Protein AF-A0A817ICX9-F1 (afdb_monomer_lite)

pLDDT: mean 70.57, std 27.77, range [26.27, 98.81]

Foldseek 3Di:
DDDDDDDDPDPDDPPPPPPDFDFDDLVLLVQAPEAEEAEDEDDAAAEAQGEYAYPPAQHYYDDPPGYYYNYHYHGNDPSSVVSVVSNVVSLVCLLPDDFPEEQAPNAQFPDEAEATRYEYCAEYENPDALGEREYEAAHAARYNALAEYEYAAQYYYHYDHHHDPSRYYYNHNYYYYYHHHDDPVNPDLPPPPPPPDDPPDDAPDVVSVVVVVVVVVCVVPDDDDDDDGDDDDDDDDDDPVNLVVVLVVCVVPDDPPPDDPVNLSVCLPPPPVLVSVVVSCCVVPVDDPVPRDRDD

Radius of gyration: 30.96 Å; chains: 1; bounding box: 89×89×74 Å

Sequence (296 aa):
MLLSIAFYVLMSLTVTEANLIICPTLNSAANFTVIAASSVSNTGLTVINGNLAISPSISLTGFNPTGVINGITELGTVVALQAQKDVTSAYNDLKGAPITAQMTGIDLTSKTLVPGIYKFDSAAGIDTPAGILTLNGTGIYIFQISSALTTSAYSEIRGINGAKASCIFWQVGSSATLGQILRDEDIPPKPCEPPSEPQQKKFKTVDTLFTCFQDDYAHDNLKDNRVECDYESGEYEYDTNQLNELDQYLIRKIDKSSITNNSLDFWRCHTKQFLLLCKLVKRIYSIPATSCNVER

Secondary structure (DSSP, 8-state):
----------------------PPP-GGGGGEEEEESSEEE--SS-EE-SEEEE-S--EEESBTTTBEE-S-EEES-HHHHHHHHHHHHHHHHHHHSPPSEE-TT---TT-EE-SEEEEESS-EEE-STT-EEEEESSS-EEEEESS-EEE-TT-EEEEETT--GGGEEEEESS-EEPPPPPPGGGS-----PPPSS---PPPSSHHHHHHHHHHHHHHTT---------------PPPHHHHHHHHHHHHHH--TTS--HHHHHHGGG-TTHHHHHHHHHHHHH---GGG-----

Structure (mmCIF, N/CA/C/O backbone):
data_AF-A0A817ICX9-F1
#
_entry.id   AF-A0A817ICX9-F1
#
loop_
_atom_site.group_PDB
_atom_site.id
_atom_site.type_symbol
_atom_site.label_atom_id
_atom_site.label_alt_id
_atom_site.label_comp_id
_atom_site.label_asym_id
_atom_site.label_entity_id
_atom_site.label_seq_id
_atom_site.pdbx_PDB_ins_code
_atom_site.Cartn_x
_atom_site.Cartn_y
_atom_site.Cartn_z
_atom_site.occupancy
_atom_site.B_iso_or_equiv
_atom_site.auth_seq_id
_atom_site.auth_comp_id
_atom_site.auth_asym_id
_atom_site.auth_atom_id
_atom_site.pdbx_PDB_model_num
ATOM 1 N N . MET A 1 1 ? -50.822 -60.280 13.722 1.00 42.66 1 MET A N 1
ATOM 2 C CA . MET A 1 1 ? -50.001 -59.697 12.640 1.00 42.66 1 MET A CA 1
ATOM 3 C C . MET A 1 1 ? -49.288 -58.487 13.238 1.00 42.66 1 MET A C 1
ATOM 5 O O . MET A 1 1 ? -49.892 -57.432 13.358 1.00 42.66 1 MET A O 1
ATOM 9 N N . LEU A 1 2 ? -48.098 -58.701 13.808 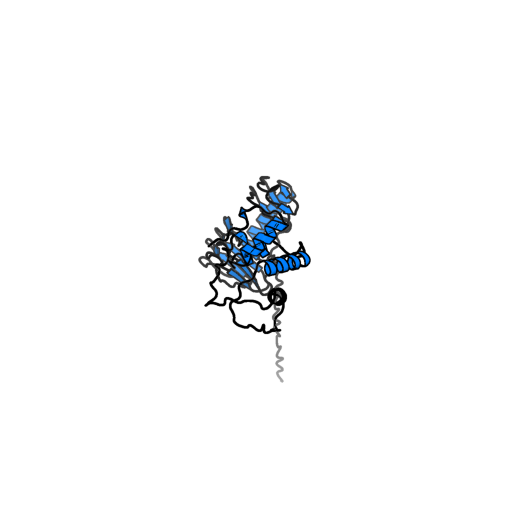1.00 37.75 2 LEU A N 1
ATOM 10 C CA . LEU A 1 2 ? -47.351 -57.695 14.576 1.00 37.75 2 LEU A CA 1
ATOM 11 C C . LEU A 1 2 ? -46.614 -56.749 13.618 1.00 37.75 2 LEU A C 1
ATOM 13 O O . LEU A 1 2 ? -45.860 -57.197 12.759 1.00 37.75 2 LEU A O 1
ATOM 17 N N . LEU A 1 3 ? -46.879 -55.453 13.772 1.00 39.94 3 LEU A N 1
ATOM 18 C CA . LEU A 1 3 ? -46.297 -54.347 13.019 1.00 39.94 3 LEU A CA 1
ATOM 19 C C . LEU A 1 3 ? -44.944 -53.981 13.660 1.00 39.94 3 LEU A C 1
ATOM 21 O O . LEU A 1 3 ? -44.918 -53.583 14.821 1.00 39.94 3 LEU A O 1
ATOM 25 N N . SER A 1 4 ? -43.831 -54.116 12.935 1.00 44.78 4 SER A N 1
ATOM 26 C CA . SER A 1 4 ? -42.504 -53.675 13.394 1.00 44.78 4 SER A CA 1
ATOM 27 C C . SER A 1 4 ? -42.089 -52.442 12.597 1.00 44.78 4 SER A C 1
ATOM 29 O O . SER A 1 4 ? -41.654 -52.553 11.453 1.00 44.78 4 SER A O 1
ATOM 31 N N . ILE A 1 5 ? -42.265 -51.259 13.185 1.00 51.53 5 ILE A N 1
ATOM 32 C CA . ILE A 1 5 ? -41.818 -49.985 12.613 1.00 51.53 5 ILE A CA 1
ATOM 33 C C . ILE A 1 5 ? -40.364 -49.783 13.048 1.00 51.53 5 ILE A C 1
ATOM 35 O O . ILE A 1 5 ? -40.093 -49.450 14.199 1.00 51.53 5 ILE A O 1
ATOM 39 N N . ALA A 1 6 ? -39.421 -50.023 12.137 1.00 52.44 6 ALA A N 1
ATOM 40 C CA . ALA A 1 6 ? -38.016 -49.691 12.344 1.00 52.44 6 ALA A CA 1
ATOM 41 C C . ALA A 1 6 ? -37.811 -48.185 12.111 1.00 52.44 6 ALA A C 1
ATOM 43 O O . ALA A 1 6 ? -37.994 -47.683 11.003 1.00 52.44 6 ALA A O 1
ATOM 44 N N . PHE A 1 7 ? -37.456 -47.462 13.172 1.00 49.88 7 PHE A N 1
ATOM 45 C CA . PHE A 1 7 ? -37.164 -46.031 13.149 1.00 49.88 7 PHE A CA 1
ATOM 46 C C . PHE A 1 7 ? -35.702 -45.832 12.713 1.00 49.88 7 PHE A C 1
ATOM 48 O O . PHE A 1 7 ? -34.782 -46.050 13.499 1.00 49.88 7 PHE A O 1
ATOM 55 N N . TYR A 1 8 ? -35.466 -45.469 11.449 1.00 49.72 8 TYR A N 1
ATOM 56 C CA . TYR A 1 8 ? -34.129 -45.103 10.971 1.00 49.72 8 TYR A CA 1
ATOM 57 C C . TYR A 1 8 ? -33.826 -43.657 11.375 1.00 49.72 8 TYR A C 1
ATOM 59 O O . TYR A 1 8 ? -34.344 -42.712 10.783 1.00 49.72 8 TYR A O 1
ATOM 67 N N . VAL A 1 9 ? -32.982 -43.479 12.392 1.00 55.22 9 VAL A N 1
ATOM 68 C CA . VAL A 1 9 ? -32.411 -42.172 12.735 1.00 55.22 9 VAL A CA 1
ATOM 69 C C . VAL A 1 9 ? -31.360 -41.827 11.677 1.00 55.22 9 VAL A C 1
ATOM 71 O O . VAL A 1 9 ? -30.261 -42.379 11.672 1.00 55.22 9 VAL A O 1
ATOM 74 N N . LEU A 1 10 ? -31.707 -40.924 10.759 1.00 57.12 10 LEU A N 1
ATOM 75 C CA . LEU A 1 10 ? -30.757 -40.267 9.863 1.00 57.12 10 LEU A CA 1
ATOM 76 C C . LEU A 1 10 ? -29.894 -39.310 10.696 1.00 57.12 10 LEU A C 1
ATOM 78 O O . LEU A 1 10 ? -30.318 -38.210 11.041 1.00 57.12 10 LEU A O 1
ATOM 82 N N . MET A 1 11 ? -28.684 -39.742 11.043 1.00 62.53 11 MET A N 1
ATOM 83 C CA . MET A 1 11 ? -27.660 -38.871 11.611 1.00 62.53 11 MET A CA 1
ATOM 84 C C . MET A 1 11 ? -27.162 -37.937 10.501 1.00 62.53 11 MET A C 1
ATOM 86 O O . MET A 1 11 ? -26.398 -38.345 9.629 1.00 62.53 11 MET A O 1
ATOM 90 N N . SER A 1 12 ? -27.632 -36.690 10.493 1.00 63.34 12 SER A N 1
ATOM 91 C CA . SER A 1 12 ? -27.107 -35.653 9.606 1.00 63.34 12 SER A CA 1
ATOM 92 C C . SER A 1 12 ? -25.705 -35.259 10.075 1.00 63.34 12 SER A C 1
ATOM 94 O O . SER A 1 12 ? -25.563 -34.565 11.082 1.00 63.34 12 SER A O 1
ATOM 96 N N . LEU A 1 13 ? -24.663 -35.700 9.363 1.00 51.53 13 LEU A N 1
ATOM 97 C CA . LEU A 1 13 ? -23.329 -35.120 9.514 1.00 51.53 13 LEU A CA 1
ATOM 98 C C . LEU A 1 13 ? -23.363 -33.694 8.959 1.00 51.53 13 LEU A C 1
ATOM 100 O O . LEU A 1 13 ? -23.440 -33.489 7.749 1.00 51.53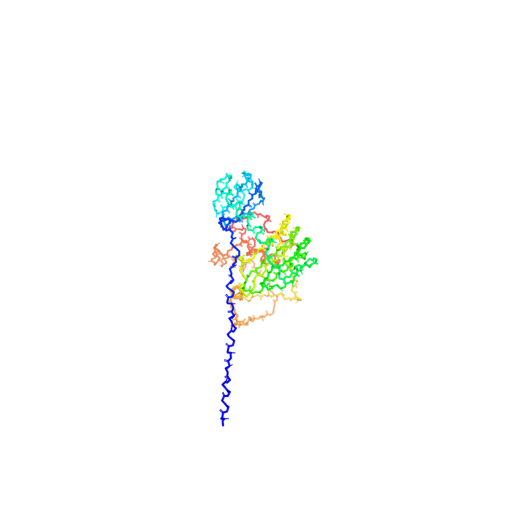 13 LEU A O 1
ATOM 104 N N . THR A 1 14 ? -23.275 -32.701 9.837 1.00 53.00 14 THR A N 1
ATOM 105 C CA . THR A 1 14 ? -22.873 -31.355 9.435 1.00 53.00 14 THR A CA 1
ATOM 106 C C . THR A 1 14 ? -21.375 -31.391 9.164 1.00 53.00 14 THR A C 1
ATOM 108 O O . THR A 1 14 ? -20.571 -31.410 10.096 1.00 53.00 14 THR A O 1
ATOM 111 N N . VAL A 1 15 ? -20.990 -31.448 7.890 1.00 48.19 15 VAL A N 1
ATOM 112 C CA . VAL A 1 15 ? -19.604 -31.205 7.485 1.00 48.19 15 VAL A CA 1
ATOM 113 C C . VAL A 1 15 ? -19.344 -29.720 7.718 1.00 48.19 15 VAL A C 1
ATOM 115 O O . VAL A 1 15 ? -19.781 -28.877 6.942 1.00 48.19 15 VAL A O 1
ATOM 118 N N . THR A 1 16 ? -18.693 -29.375 8.826 1.00 44.97 16 THR A N 1
ATOM 119 C CA . THR A 1 16 ? -18.093 -28.049 8.973 1.00 44.97 16 THR A CA 1
ATOM 120 C C . THR A 1 16 ? -16.908 -28.001 8.023 1.00 44.97 16 THR A C 1
ATOM 122 O O . THR A 1 16 ? -15.885 -28.635 8.288 1.00 44.97 16 THR A O 1
ATOM 125 N N . GLU A 1 17 ? -17.054 -27.305 6.898 1.00 52.56 17 GLU A N 1
ATOM 126 C CA . GLU A 1 17 ? -15.919 -26.975 6.045 1.00 52.56 17 GLU A CA 1
ATOM 127 C C . GLU A 1 17 ? -14.890 -26.231 6.901 1.00 52.56 17 GLU A C 1
ATOM 129 O O . GLU A 1 17 ? -15.133 -25.128 7.395 1.00 52.56 17 GLU A O 1
ATOM 134 N N . ALA A 1 18 ? -13.740 -26.866 7.126 1.00 40.66 18 ALA A N 1
ATOM 135 C CA . ALA A 1 18 ? -12.569 -26.173 7.620 1.00 40.66 18 ALA A CA 1
ATOM 136 C C . ALA A 1 18 ? -12.130 -25.230 6.499 1.00 40.66 18 ALA A C 1
ATOM 138 O O . ALA A 1 18 ? -11.415 -25.630 5.583 1.00 40.66 18 ALA A O 1
ATOM 139 N N . ASN A 1 19 ? -12.626 -23.995 6.536 1.00 50.56 19 ASN A N 1
ATOM 140 C CA . ASN A 1 19 ? -12.241 -22.972 5.582 1.00 50.56 19 ASN A CA 1
ATOM 141 C C . ASN A 1 19 ? -10.775 -22.622 5.871 1.00 50.56 19 ASN A C 1
ATOM 143 O O . ASN A 1 19 ? -10.463 -21.858 6.786 1.00 50.56 19 ASN A O 1
ATOM 147 N N . LEU A 1 20 ? -9.854 -23.269 5.157 1.00 46.38 20 LEU A N 1
ATOM 148 C CA . LEU A 1 20 ? -8.450 -22.892 5.181 1.00 46.38 20 LEU A CA 1
ATOM 149 C C . LEU A 1 20 ? -8.365 -21.451 4.683 1.00 46.38 20 LEU A C 1
ATOM 151 O O . LEU A 1 20 ? -8.790 -21.133 3.574 1.00 46.38 20 LEU A O 1
ATOM 155 N N . ILE A 1 21 ? -7.827 -20.571 5.521 1.00 58.12 21 ILE A N 1
ATOM 156 C CA . ILE A 1 21 ? -7.578 -19.177 5.162 1.00 58.12 21 ILE A CA 1
ATOM 157 C C . ILE A 1 21 ? -6.417 -19.175 4.159 1.00 58.12 21 ILE A C 1
ATOM 159 O O . ILE A 1 21 ? -5.250 -19.183 4.551 1.00 58.12 21 ILE A O 1
ATOM 163 N N . ILE A 1 22 ? -6.733 -19.204 2.863 1.00 76.94 22 ILE A N 1
ATOM 164 C CA . ILE A 1 22 ? -5.756 -19.060 1.779 1.00 76.94 22 ILE A CA 1
ATOM 165 C C . ILE A 1 22 ? -5.783 -17.605 1.328 1.00 76.94 22 ILE A C 1
ATOM 167 O O . ILE A 1 22 ? -6.725 -17.158 0.677 1.00 76.94 22 ILE A O 1
ATOM 171 N N . CYS A 1 23 ? -4.754 -16.852 1.706 1.00 85.81 23 CYS A N 1
ATOM 172 C CA . CYS A 1 23 ? -4.635 -15.456 1.306 1.00 85.81 23 CYS A CA 1
ATOM 173 C C . CYS A 1 23 ? -4.428 -15.356 -0.218 1.00 85.81 23 CYS A C 1
ATOM 175 O O . CYS A 1 23 ? -3.735 -16.212 -0.777 1.00 85.81 23 CYS A O 1
ATOM 177 N N . PRO A 1 24 ? -5.026 -14.354 -0.894 1.00 88.00 24 PRO A N 1
ATOM 178 C CA . PRO A 1 24 ? -4.847 -14.138 -2.328 1.00 88.00 24 PRO A CA 1
ATOM 179 C C . PRO A 1 24 ? -3.379 -14.210 -2.771 1.00 88.00 24 PRO A C 1
ATOM 181 O O . PRO A 1 24 ? -2.497 -13.636 -2.130 1.00 88.00 24 PRO A O 1
ATOM 184 N N . THR A 1 25 ? -3.116 -14.923 -3.870 1.00 89.31 25 THR A N 1
ATOM 185 C CA . THR A 1 25 ? -1.773 -15.012 -4.461 1.00 89.31 25 THR A CA 1
ATOM 186 C C . THR A 1 25 ? -1.449 -13.749 -5.253 1.00 89.31 25 THR A C 1
ATOM 188 O O . THR A 1 25 ? -2.309 -13.187 -5.927 1.00 89.31 25 THR A O 1
ATOM 191 N N . LEU A 1 26 ? -0.185 -13.329 -5.204 1.00 94.94 26 LEU A N 1
ATOM 192 C CA . LEU A 1 26 ? 0.355 -12.262 -6.050 1.00 94.94 26 LEU A CA 1
ATOM 193 C C . LEU A 1 26 ? 1.249 -12.814 -7.175 1.00 94.94 26 LEU A C 1
ATOM 195 O O . LEU A 1 26 ? 1.830 -12.041 -7.930 1.00 94.94 26 LEU A O 1
ATOM 199 N N . ASN A 1 27 ? 1.379 -14.140 -7.297 1.00 95.81 27 ASN A N 1
ATOM 200 C CA . ASN A 1 27 ? 2.241 -14.804 -8.282 1.00 95.81 27 ASN A CA 1
ATOM 201 C C . ASN A 1 27 ? 3.646 -14.166 -8.325 1.00 95.81 27 ASN A C 1
ATOM 203 O O . ASN A 1 27 ? 4.253 -13.975 -7.269 1.00 95.81 27 ASN A O 1
ATOM 207 N N . SER A 1 28 ? 4.189 -13.813 -9.498 1.00 97.12 28 SER A N 1
ATOM 208 C CA . SER A 1 28 ? 5.536 -13.239 -9.576 1.00 97.12 28 SER A CA 1
ATOM 209 C C . SER A 1 28 ? 5.634 -11.843 -8.959 1.00 97.12 28 SER A C 1
ATOM 211 O O . SER A 1 28 ? 6.740 -11.415 -8.628 1.00 97.12 28 SER A O 1
ATOM 213 N N . ALA A 1 29 ? 4.511 -11.140 -8.767 1.00 97.06 29 ALA A N 1
ATOM 214 C CA . ALA A 1 29 ? 4.488 -9.849 -8.087 1.00 97.06 29 ALA A CA 1
ATOM 215 C C . ALA A 1 29 ? 4.832 -9.963 -6.593 1.00 97.06 29 ALA A C 1
ATOM 217 O O . ALA A 1 29 ? 5.363 -9.014 -6.026 1.00 97.06 29 ALA A O 1
ATOM 218 N N . ALA A 1 30 ? 4.633 -11.137 -5.976 1.00 96.06 30 ALA A N 1
ATOM 219 C CA . ALA A 1 30 ? 4.999 -11.394 -4.578 1.00 96.06 30 ALA A CA 1
ATOM 220 C C . ALA A 1 30 ? 6.503 -11.212 -4.292 1.00 96.06 30 ALA A C 1
ATOM 222 O O . ALA A 1 30 ? 6.897 -11.036 -3.143 1.00 96.06 30 ALA A O 1
ATOM 223 N N . ASN A 1 31 ? 7.345 -11.266 -5.329 1.00 97.12 31 ASN A N 1
ATOM 224 C CA . ASN A 1 31 ? 8.795 -11.131 -5.204 1.00 97.12 31 ASN A CA 1
ATOM 225 C C . ASN A 1 31 ? 9.271 -9.670 -5.156 1.00 97.12 31 ASN A C 1
ATOM 227 O O . ASN A 1 31 ? 10.475 -9.441 -5.034 1.00 97.12 31 ASN A O 1
ATOM 231 N N . PHE A 1 32 ? 8.373 -8.691 -5.292 1.00 98.12 32 PHE A N 1
ATOM 232 C CA . PHE A 1 32 ? 8.707 -7.271 -5.373 1.00 98.12 32 PHE A CA 1
ATOM 233 C C . PHE A 1 32 ? 8.016 -6.474 -4.270 1.00 98.12 32 PHE A C 1
ATOM 235 O O . PHE A 1 32 ? 6.837 -6.666 -3.986 1.00 98.12 32 PHE A O 1
ATOM 242 N N . THR A 1 33 ? 8.749 -5.528 -3.688 1.00 97.62 33 THR A N 1
ATOM 243 C CA . THR A 1 33 ? 8.214 -4.558 -2.723 1.00 97.62 33 THR A CA 1
ATOM 244 C C . THR A 1 33 ? 7.550 -3.387 -3.442 1.00 97.62 33 THR A C 1
ATOM 246 O O . THR A 1 33 ? 6.571 -2.831 -2.954 1.00 97.62 33 THR A O 1
ATOM 249 N N . VAL A 1 34 ? 8.078 -3.008 -4.612 1.00 98.12 34 VAL A N 1
ATOM 250 C CA . VAL A 1 34 ? 7.552 -1.912 -5.434 1.00 98.12 34 VAL A CA 1
ATOM 251 C C . VAL A 1 34 ? 7.447 -2.370 -6.882 1.00 98.12 34 VAL A C 1
ATOM 253 O O . VAL A 1 34 ? 8.424 -2.839 -7.461 1.00 98.12 34 VAL A O 1
ATOM 256 N N . ILE A 1 35 ? 6.270 -2.197 -7.481 1.00 98.44 35 ILE A N 1
ATOM 257 C CA . ILE A 1 35 ? 6.029 -2.410 -8.911 1.00 98.44 35 ILE A CA 1
ATOM 258 C C . ILE A 1 35 ? 5.342 -1.158 -9.458 1.00 98.44 35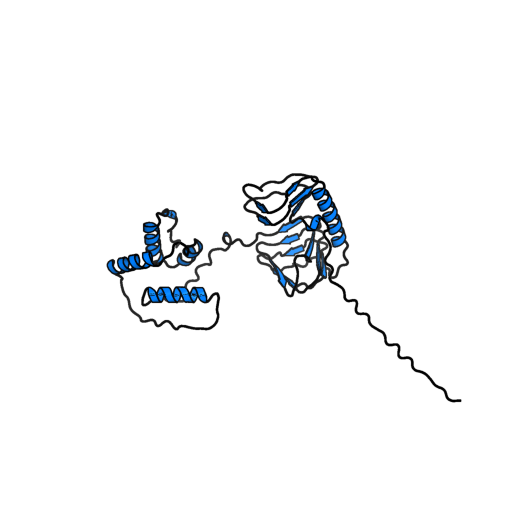 ILE A C 1
ATOM 260 O O . ILE A 1 35 ? 4.376 -0.680 -8.865 1.00 98.44 35 ILE A O 1
ATOM 264 N N . ALA A 1 36 ? 5.818 -0.625 -10.584 1.00 98.38 36 ALA A N 1
ATOM 265 C CA . ALA A 1 36 ? 5.214 0.536 -11.234 1.00 98.38 36 ALA A CA 1
ATOM 266 C C . ALA A 1 36 ? 5.142 0.396 -12.760 1.00 98.38 36 ALA A C 1
ATOM 268 O O . ALA A 1 36 ? 5.972 -0.256 -13.391 1.00 98.38 36 ALA A O 1
ATOM 269 N N . ALA A 1 37 ? 4.160 1.066 -13.371 1.00 97.94 37 ALA A N 1
ATOM 270 C CA . ALA A 1 37 ? 4.025 1.105 -14.828 1.00 97.94 37 ALA A CA 1
ATOM 271 C C . ALA A 1 37 ? 4.823 2.234 -15.480 1.00 97.94 37 ALA A C 1
ATOM 273 O O . ALA A 1 37 ? 5.499 2.036 -16.490 1.00 97.94 37 ALA A O 1
ATOM 274 N N . SER A 1 38 ? 4.704 3.428 -14.903 1.00 97.94 38 SER A N 1
ATOM 275 C CA . SER A 1 38 ? 5.149 4.694 -15.482 1.00 97.94 38 SER A CA 1
ATOM 276 C C . SER A 1 38 ? 6.488 5.152 -14.913 1.00 97.94 38 SER A C 1
ATOM 278 O O . SER A 1 38 ? 7.434 5.376 -15.666 1.00 97.94 38 SER A O 1
ATOM 280 N N . SER A 1 39 ? 6.581 5.299 -13.597 1.00 97.62 39 SER A N 1
ATOM 281 C CA . SER A 1 39 ? 7.788 5.776 -12.931 1.00 97.62 39 SER A CA 1
ATOM 282 C C . SER A 1 39 ? 7.760 5.487 -11.438 1.00 97.62 39 SER A C 1
ATOM 284 O O . SER A 1 39 ? 6.688 5.440 -10.837 1.00 97.62 39 SER A O 1
ATOM 286 N N . VAL A 1 40 ? 8.942 5.409 -10.831 1.00 97.94 40 VAL A N 1
ATOM 287 C CA . VAL A 1 40 ? 9.124 5.538 -9.382 1.00 97.94 40 VAL A CA 1
ATOM 288 C C . VAL A 1 40 ? 10.051 6.722 -9.124 1.00 97.94 40 VAL A C 1
ATOM 290 O O . VAL A 1 40 ? 11.155 6.782 -9.664 1.00 97.94 40 VAL A O 1
ATOM 293 N N . SER A 1 41 ? 9.608 7.661 -8.294 1.00 96.75 41 SER A N 1
ATOM 294 C CA . SER A 1 41 ? 10.384 8.836 -7.896 1.00 96.75 41 SER A CA 1
ATOM 295 C C . SER A 1 41 ? 10.518 8.895 -6.385 1.00 96.75 41 SER A C 1
ATOM 297 O O . SER A 1 41 ? 9.520 8.770 -5.676 1.00 96.75 41 SER A O 1
ATOM 299 N N . ASN A 1 42 ? 11.731 9.131 -5.899 1.00 95.31 42 ASN A N 1
ATOM 300 C CA . ASN A 1 42 ? 12.020 9.276 -4.480 1.00 95.31 42 ASN A CA 1
ATOM 301 C C . ASN A 1 42 ? 12.616 10.652 -4.151 1.00 95.31 42 ASN A C 1
ATOM 303 O O . ASN A 1 42 ? 13.374 11.231 -4.927 1.00 95.31 42 ASN A O 1
ATOM 307 N N . THR A 1 43 ? 12.321 11.138 -2.950 1.00 91.81 43 THR A N 1
ATOM 308 C CA . THR A 1 43 ? 12.979 12.292 -2.335 1.00 91.81 43 THR A CA 1
ATOM 309 C C . THR A 1 43 ? 13.384 11.924 -0.913 1.00 91.81 43 THR A C 1
ATOM 311 O O . THR A 1 43 ? 12.550 11.461 -0.139 1.00 91.81 43 THR A O 1
ATOM 314 N N . GLY A 1 44 ? 14.645 12.158 -0.549 1.00 86.94 44 GLY A N 1
ATOM 315 C CA . GLY A 1 44 ? 15.167 11.824 0.778 1.00 86.94 44 GLY A CA 1
ATOM 316 C C . GLY A 1 44 ? 15.654 10.377 0.909 1.00 86.94 44 GLY A C 1
ATOM 317 O O . GLY A 1 44 ? 15.895 9.685 -0.082 1.00 86.94 44 GLY A O 1
ATOM 318 N N . LEU A 1 45 ? 15.838 9.946 2.156 1.00 89.69 45 LEU A N 1
ATOM 319 C CA . LEU A 1 45 ? 16.569 8.731 2.536 1.00 89.69 45 LEU A CA 1
ATOM 320 C C . LEU A 1 45 ? 15.663 7.490 2.636 1.00 89.69 45 LEU A C 1
ATOM 322 O O . LEU A 1 45 ? 15.676 6.773 3.633 1.00 89.69 45 LEU A O 1
ATOM 326 N N . THR A 1 46 ? 14.839 7.244 1.617 1.00 91.06 46 THR A N 1
ATOM 327 C CA . THR A 1 46 ? 13.992 6.041 1.572 1.00 91.06 46 THR A CA 1
ATOM 328 C C . THR A 1 46 ? 14.844 4.781 1.476 1.00 91.06 46 THR A C 1
ATOM 330 O O . THR A 1 46 ? 15.762 4.713 0.657 1.00 91.06 46 THR A O 1
ATOM 333 N N . VAL A 1 47 ? 14.493 3.759 2.260 1.00 92.31 47 VAL A N 1
ATOM 334 C CA . VAL A 1 47 ? 15.091 2.420 2.196 1.00 92.31 47 VAL A CA 1
ATOM 335 C C . VAL A 1 47 ? 14.034 1.419 1.740 1.00 92.31 47 VAL A C 1
ATOM 337 O O . VAL A 1 47 ? 13.033 1.209 2.423 1.00 92.31 47 VAL A O 1
ATOM 340 N N . ILE A 1 48 ? 14.261 0.776 0.595 1.00 94.75 48 ILE A N 1
ATOM 341 C CA . ILE A 1 48 ? 13.444 -0.340 0.109 1.00 94.75 48 ILE A CA 1
ATOM 342 C C . ILE A 1 48 ? 14.160 -1.643 0.458 1.00 94.75 48 ILE A C 1
ATOM 344 O O . ILE A 1 48 ? 15.204 -1.948 -0.108 1.00 94.75 48 ILE A O 1
ATOM 348 N N . ASN A 1 49 ? 13.587 -2.434 1.365 1.00 93.81 49 ASN A N 1
ATOM 349 C CA . ASN A 1 49 ? 14.077 -3.776 1.692 1.00 93.81 49 ASN A CA 1
ATOM 350 C C . ASN A 1 49 ? 13.384 -4.825 0.815 1.00 93.81 49 ASN A C 1
ATOM 352 O O . ASN A 1 49 ? 12.444 -5.487 1.248 1.00 93.81 49 ASN A O 1
ATOM 356 N N . GLY A 1 50 ? 13.814 -4.930 -0.440 1.00 95.88 50 GLY A N 1
ATOM 357 C CA . GLY A 1 50 ? 13.301 -5.898 -1.405 1.00 95.88 50 GLY A CA 1
ATOM 358 C C . GLY A 1 50 ? 13.453 -5.422 -2.845 1.00 95.88 50 GLY A C 1
ATOM 359 O O . GLY A 1 50 ? 14.101 -4.409 -3.115 1.00 95.88 50 GLY A O 1
ATOM 360 N N . ASN A 1 51 ? 12.875 -6.178 -3.777 1.00 98.19 51 ASN A N 1
ATOM 361 C CA . ASN A 1 51 ? 13.041 -5.914 -5.203 1.00 98.19 51 ASN A CA 1
ATOM 362 C C . ASN A 1 51 ? 12.099 -4.803 -5.686 1.00 98.19 51 ASN A C 1
ATOM 364 O O . ASN A 1 51 ? 10.991 -4.633 -5.168 1.00 98.19 51 ASN A O 1
ATOM 368 N N . LEU A 1 52 ? 12.523 -4.093 -6.727 1.00 98.44 52 LEU A N 1
ATOM 369 C CA . LEU A 1 52 ? 11.742 -3.064 -7.407 1.00 98.44 52 LEU A CA 1
ATOM 370 C C . LEU A 1 52 ? 11.615 -3.411 -8.891 1.00 98.44 52 LEU A C 1
ATOM 372 O O . LEU A 1 52 ? 12.608 -3.758 -9.524 1.00 98.44 52 LEU A O 1
ATOM 376 N N . ALA A 1 53 ? 10.414 -3.283 -9.454 1.00 98.56 53 ALA A N 1
ATOM 377 C CA . ALA A 1 53 ? 10.161 -3.470 -10.880 1.00 98.56 53 ALA A CA 1
ATOM 378 C C . ALA A 1 53 ? 9.462 -2.260 -11.511 1.00 98.56 53 ALA A C 1
ATOM 380 O O . ALA A 1 53 ? 8.525 -1.702 -10.939 1.00 98.56 53 ALA A O 1
ATOM 381 N N . ILE A 1 54 ? 9.866 -1.893 -12.728 1.00 98.62 54 ILE A N 1
ATOM 382 C CA . ILE A 1 54 ? 9.152 -0.917 -13.563 1.00 98.62 54 ILE A CA 1
ATOM 383 C C . ILE A 1 54 ? 8.967 -1.497 -14.964 1.00 98.62 54 ILE A C 1
ATOM 385 O O . ILE A 1 54 ? 9.932 -1.952 -15.572 1.00 98.62 54 ILE A O 1
ATOM 389 N N . SER A 1 55 ? 7.734 -1.517 -15.474 1.00 98.38 55 SER A N 1
ATOM 390 C CA . SER A 1 55 ? 7.424 -1.933 -16.852 1.00 98.38 55 SER A CA 1
ATOM 391 C C . SER A 1 55 ? 6.026 -1.451 -17.270 1.00 98.38 55 SER A C 1
ATOM 393 O O . SER A 1 55 ? 5.102 -1.555 -16.462 1.00 98.38 55 SER A O 1
ATOM 395 N N . PRO A 1 56 ? 5.810 -0.938 -18.500 1.00 97.62 56 PRO A N 1
ATOM 396 C CA . PRO A 1 56 ? 6.732 -0.938 -19.644 1.00 97.62 56 PRO A CA 1
ATOM 397 C C . PRO A 1 56 ? 7.757 0.204 -19.643 1.00 97.62 56 PRO A C 1
ATOM 399 O O . PRO A 1 56 ? 8.658 0.212 -20.476 1.00 97.62 56 PRO A O 1
ATOM 402 N N . SER A 1 57 ? 7.624 1.178 -18.743 1.00 97.88 57 SER A N 1
ATOM 403 C CA . SER A 1 57 ? 8.619 2.240 -18.586 1.00 97.88 57 SER A CA 1
ATOM 404 C C . SER A 1 57 ? 9.887 1.735 -17.884 1.00 97.88 57 SER A C 1
ATOM 406 O O . SER A 1 57 ? 9.960 0.598 -17.424 1.00 97.88 57 SER A O 1
ATOM 408 N N . ILE A 1 58 ? 10.880 2.617 -17.771 1.00 98.00 58 ILE A N 1
ATOM 409 C CA . ILE A 1 58 ? 12.143 2.397 -17.052 1.00 98.00 58 ILE A CA 1
ATOM 410 C C . ILE A 1 58 ? 12.515 3.575 -16.136 1.00 98.00 58 ILE A C 1
ATOM 412 O O . ILE A 1 58 ? 13.647 3.674 -15.673 1.00 98.00 58 ILE A O 1
ATOM 416 N N . SER A 1 59 ? 11.591 4.516 -15.911 1.00 97.88 59 SER A N 1
ATOM 417 C CA . SER A 1 59 ? 11.891 5.761 -15.196 1.00 97.88 59 SER A CA 1
ATOM 418 C C . SER A 1 59 ? 11.984 5.545 -13.682 1.00 97.88 59 SER A C 1
ATOM 420 O O . SER A 1 59 ? 10.972 5.357 -13.008 1.00 97.88 59 SER A O 1
ATOM 422 N N . LEU A 1 60 ? 13.205 5.605 -13.152 1.00 97.25 60 LEU A N 1
ATOM 423 C CA . LEU A 1 60 ? 13.513 5.545 -11.725 1.00 97.25 60 LEU A CA 1
ATOM 424 C C . LEU A 1 60 ? 14.360 6.764 -11.341 1.00 97.25 60 LEU A C 1
ATOM 426 O O . LEU A 1 60 ? 15.406 6.997 -11.944 1.00 97.25 60 LEU A O 1
ATOM 430 N N . THR A 1 61 ? 13.929 7.543 -10.348 1.00 96.62 61 THR A N 1
ATOM 431 C CA . THR A 1 61 ? 14.650 8.745 -9.890 1.00 96.62 61 THR A CA 1
ATOM 432 C C . THR A 1 61 ? 14.744 8.817 -8.366 1.00 96.62 61 THR A C 1
ATOM 434 O O . THR A 1 61 ? 13.896 8.290 -7.647 1.00 96.62 61 THR A O 1
ATOM 437 N N . GLY A 1 62 ? 15.791 9.473 -7.853 1.00 92.50 62 GLY A N 1
ATOM 438 C CA . GLY A 1 62 ? 15.967 9.711 -6.414 1.00 92.50 62 GLY A CA 1
ATOM 439 C C . GLY A 1 62 ? 16.504 8.528 -5.600 1.00 92.50 62 GLY A C 1
ATOM 440 O O . GLY A 1 62 ? 16.577 8.613 -4.372 1.00 92.50 62 GLY A O 1
ATOM 441 N N . PHE A 1 63 ? 16.898 7.440 -6.259 1.00 91.44 63 PHE A N 1
ATOM 442 C CA . PHE A 1 63 ? 17.654 6.333 -5.668 1.00 91.44 63 PHE A CA 1
ATOM 443 C C . PHE A 1 63 ? 19.100 6.395 -6.154 1.00 91.44 63 PHE A C 1
ATOM 445 O O . PHE A 1 63 ? 19.318 6.656 -7.333 1.00 91.44 63 PHE A O 1
ATOM 452 N N . ASN A 1 64 ? 20.053 6.145 -5.249 1.00 77.94 64 ASN A N 1
ATOM 453 C CA . ASN A 1 64 ? 21.499 6.310 -5.442 1.00 77.94 64 ASN A CA 1
ATOM 454 C C . ASN A 1 64 ? 21.914 7.744 -5.887 1.00 77.94 64 ASN A C 1
ATOM 456 O O . ASN A 1 64 ? 21.728 8.102 -7.049 1.00 77.94 64 ASN A O 1
ATOM 460 N N . PRO A 1 65 ? 22.494 8.589 -5.005 1.00 73.88 65 PRO A N 1
ATOM 461 C CA . PRO A 1 65 ? 23.034 8.272 -3.676 1.00 73.88 65 PRO A CA 1
ATOM 462 C C . PRO A 1 65 ? 22.048 8.464 -2.508 1.00 73.88 65 PRO A C 1
ATOM 464 O O . PRO A 1 65 ? 22.388 8.123 -1.383 1.00 73.88 65 PRO A O 1
ATOM 467 N N . THR A 1 66 ? 20.861 9.040 -2.733 1.00 83.75 66 THR A N 1
ATOM 468 C CA . THR A 1 66 ? 19.940 9.445 -1.651 1.00 83.75 66 THR A CA 1
ATOM 469 C C . THR A 1 66 ? 19.121 8.288 -1.085 1.00 83.75 66 THR A C 1
ATOM 471 O O . THR A 1 66 ? 19.236 7.967 0.093 1.00 83.75 66 THR A O 1
ATOM 474 N N . GLY A 1 67 ? 18.283 7.665 -1.917 1.00 91.38 67 GLY A N 1
ATOM 475 C CA . GLY A 1 67 ? 17.517 6.478 -1.542 1.00 91.38 67 GLY A CA 1
ATOM 476 C C . GLY A 1 67 ? 18.323 5.200 -1.760 1.00 91.38 67 GLY A C 1
ATOM 477 O O . GLY A 1 67 ? 19.168 5.141 -2.659 1.00 91.38 67 GLY A O 1
ATOM 478 N N . VAL A 1 68 ? 18.015 4.163 -0.984 1.00 93.50 68 VAL A N 1
ATOM 479 C CA . VAL A 1 68 ? 18.664 2.848 -1.034 1.00 93.50 68 VAL A CA 1
ATOM 480 C C . VAL A 1 68 ? 17.642 1.769 -1.395 1.00 93.50 68 VAL A C 1
ATOM 482 O O . VAL A 1 68 ? 16.535 1.745 -0.859 1.00 93.50 68 VAL A O 1
ATOM 485 N N . ILE A 1 69 ? 18.028 0.857 -2.289 1.00 95.81 69 ILE A N 1
ATOM 486 C CA . ILE A 1 69 ? 17.266 -0.351 -2.632 1.00 95.81 69 ILE A CA 1
ATOM 487 C C . ILE A 1 69 ? 18.126 -1.560 -2.257 1.00 95.81 69 ILE A C 1
ATOM 489 O O . ILE A 1 69 ? 19.148 -1.821 -2.887 1.00 95.81 69 ILE A O 1
ATOM 493 N N . ASN A 1 70 ? 17.709 -2.299 -1.233 1.00 94.19 70 ASN A N 1
ATOM 494 C CA . ASN A 1 70 ? 18.330 -3.537 -0.765 1.00 94.19 70 ASN A CA 1
ATOM 495 C C . ASN A 1 70 ? 17.693 -4.740 -1.480 1.00 94.19 70 ASN A C 1
ATOM 497 O O . ASN A 1 70 ? 17.047 -5.584 -0.859 1.00 94.19 70 ASN A O 1
ATOM 501 N N . GLY A 1 71 ? 17.830 -4.784 -2.805 1.00 95.31 71 GLY A N 1
ATOM 502 C CA . GLY A 1 71 ? 17.258 -5.825 -3.655 1.00 95.31 71 GLY A CA 1
ATOM 503 C C . GLY A 1 71 ? 17.587 -5.620 -5.132 1.00 95.31 71 GLY A C 1
ATOM 504 O O . GLY A 1 71 ? 18.344 -4.722 -5.504 1.00 95.31 71 GLY A O 1
ATOM 505 N N . ILE A 1 72 ? 17.018 -6.468 -5.984 1.00 97.12 72 ILE A N 1
ATOM 506 C CA . ILE A 1 72 ? 17.174 -6.394 -7.438 1.00 97.12 72 ILE A CA 1
ATOM 507 C C . ILE A 1 72 ? 16.261 -5.295 -7.988 1.00 97.12 72 ILE A C 1
ATOM 509 O O . ILE A 1 72 ? 15.098 -5.176 -7.602 1.00 97.12 72 ILE A O 1
ATOM 513 N N . THR A 1 73 ? 16.799 -4.497 -8.909 1.00 98.06 73 THR A N 1
ATOM 514 C CA . THR A 1 73 ? 16.048 -3.480 -9.650 1.00 98.06 73 THR A CA 1
ATOM 515 C C . THR A 1 73 ? 15.849 -3.943 -11.093 1.00 98.06 73 THR A C 1
ATOM 517 O O . THR A 1 73 ? 16.810 -4.068 -11.847 1.00 98.06 73 THR A O 1
ATOM 520 N N . GLU A 1 74 ? 14.597 -4.188 -11.472 1.00 98.19 74 GLU A N 1
ATOM 521 C CA . GLU A 1 74 ? 14.174 -4.716 -12.772 1.00 98.19 74 GLU A CA 1
ATOM 522 C C . GLU A 1 74 ? 13.464 -3.618 -13.585 1.00 98.19 74 GLU A C 1
ATOM 524 O O . GLU A 1 74 ? 12.296 -3.310 -13.347 1.00 98.19 74 GLU A O 1
ATOM 529 N N . LEU A 1 75 ? 14.148 -3.003 -14.554 1.00 98.44 75 LEU A N 1
ATOM 530 C CA . LEU A 1 75 ? 13.596 -1.907 -15.367 1.00 98.44 75 LEU A CA 1
ATOM 531 C C . LEU A 1 75 ? 13.368 -2.367 -16.810 1.00 98.44 75 LEU A C 1
ATOM 533 O O . LEU A 1 75 ? 14.319 -2.678 -17.522 1.00 98.44 75 LEU A O 1
ATOM 537 N N . GLY A 1 76 ? 12.110 -2.414 -17.251 1.00 97.56 76 GLY A N 1
ATOM 538 C CA . GLY A 1 76 ? 11.728 -2.784 -18.619 1.00 97.56 76 GLY A CA 1
ATOM 539 C C . GLY A 1 76 ? 12.009 -4.246 -18.983 1.00 97.56 76 GLY A C 1
ATOM 540 O O . GLY A 1 76 ? 11.955 -4.608 -20.158 1.00 97.56 76 GLY A O 1
ATOM 541 N N . THR A 1 77 ? 12.325 -5.096 -18.003 1.00 98.44 77 THR A N 1
ATOM 542 C CA . THR A 1 77 ? 12.680 -6.500 -18.236 1.00 98.44 77 THR A CA 1
ATOM 543 C C . THR A 1 77 ? 11.445 -7.381 -18.420 1.00 98.44 77 THR A C 1
ATOM 545 O O . THR A 1 77 ? 10.317 -7.007 -18.083 1.00 98.44 77 THR A O 1
ATOM 548 N N . VAL A 1 78 ? 11.648 -8.597 -18.938 1.00 98.06 78 VAL A N 1
ATOM 549 C CA . VAL A 1 78 ? 10.572 -9.597 -19.061 1.00 98.06 78 VAL A CA 1
ATOM 550 C C . VAL A 1 78 ? 10.016 -10.020 -17.698 1.00 98.06 78 VAL A C 1
ATOM 552 O O . VAL A 1 78 ? 8.825 -10.303 -17.589 1.00 98.06 78 VAL A O 1
ATOM 555 N N . VAL A 1 79 ? 10.853 -10.000 -16.654 1.00 98.31 79 VAL A N 1
ATOM 556 C CA . VAL A 1 79 ? 10.446 -10.293 -15.273 1.00 98.31 79 VAL A CA 1
ATOM 557 C C . VAL A 1 79 ? 9.556 -9.169 -14.741 1.00 98.31 79 VAL A C 1
ATOM 559 O O . VAL A 1 79 ?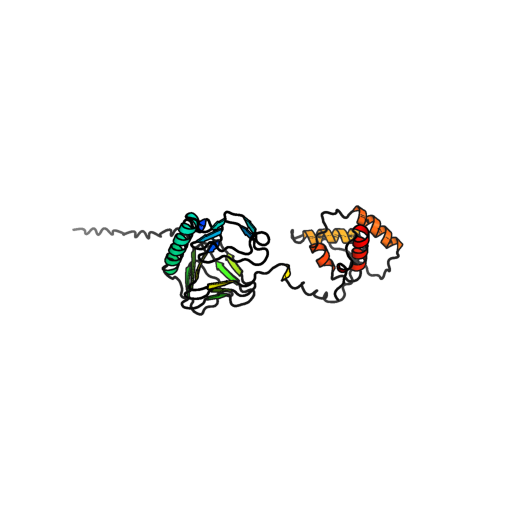 8.468 -9.446 -14.238 1.00 98.31 79 VAL A O 1
ATOM 562 N N . ALA A 1 80 ? 9.955 -7.905 -14.930 1.00 98.50 80 ALA A N 1
ATOM 563 C CA . ALA A 1 80 ? 9.131 -6.751 -14.565 1.00 98.50 80 ALA A CA 1
ATOM 564 C C . ALA A 1 80 ? 7.790 -6.732 -15.320 1.00 98.50 80 ALA A C 1
ATOM 566 O O . ALA A 1 80 ? 6.748 -6.431 -14.738 1.00 98.50 80 ALA A O 1
ATOM 567 N N . LEU A 1 81 ? 7.794 -7.096 -16.609 1.00 98.44 81 LEU A N 1
ATOM 568 C CA . LEU A 1 81 ? 6.574 -7.207 -17.411 1.00 98.44 81 LEU A CA 1
ATOM 569 C C . LEU A 1 81 ? 5.630 -8.295 -16.883 1.00 98.44 81 LEU A C 1
ATOM 571 O O . LEU A 1 81 ? 4.420 -8.073 -16.831 1.00 98.44 81 LEU A O 1
ATOM 575 N N . GLN A 1 82 ? 6.154 -9.463 -16.499 1.00 98.56 82 GLN A N 1
ATOM 576 C CA . GLN A 1 82 ? 5.325 -10.526 -15.930 1.00 98.56 82 GLN A CA 1
ATOM 577 C C . GLN A 1 82 ? 4.752 -10.116 -14.570 1.00 98.56 82 GLN A C 1
ATOM 579 O O . GLN A 1 82 ? 3.552 -10.261 -14.357 1.00 98.56 82 GLN A O 1
ATOM 584 N N . ALA A 1 83 ? 5.562 -9.500 -13.703 1.00 98.31 83 ALA A N 1
ATOM 585 C CA . ALA A 1 83 ? 5.095 -8.981 -12.420 1.00 98.31 83 ALA A CA 1
ATOM 586 C C . ALA A 1 83 ? 3.952 -7.966 -12.588 1.00 98.31 83 ALA A C 1
ATOM 588 O O . ALA A 1 83 ? 2.979 -8.011 -11.844 1.00 98.31 83 ALA A O 1
ATOM 589 N N . GLN A 1 84 ? 4.003 -7.112 -13.611 1.00 98.06 84 GLN A N 1
ATOM 590 C CA . GLN A 1 84 ? 2.921 -6.172 -13.916 1.00 98.06 84 GLN A CA 1
ATOM 591 C C . GLN A 1 84 ? 1.618 -6.831 -14.379 1.00 98.06 84 GLN A C 1
ATOM 593 O O . GLN A 1 84 ? 0.523 -6.403 -13.996 1.00 98.06 84 GLN A O 1
ATOM 598 N N . LYS A 1 85 ? 1.713 -7.892 -15.186 1.00 98.25 85 LYS A N 1
ATOM 599 C CA . LYS A 1 85 ? 0.538 -8.694 -15.559 1.00 98.25 85 LYS A CA 1
ATOM 600 C C . LYS A 1 85 ? -0.078 -9.355 -14.329 1.00 98.25 85 LYS A C 1
ATOM 602 O O . LYS A 1 85 ? -1.296 -9.330 -14.175 1.00 98.25 85 LYS A O 1
ATOM 607 N N . ASP A 1 86 ? 0.762 -9.868 -13.438 1.00 98.31 86 ASP A N 1
ATOM 608 C CA . ASP A 1 86 ? 0.327 -10.541 -12.218 1.00 98.31 86 ASP A CA 1
ATOM 609 C C . ASP A 1 86 ? -0.312 -9.560 -11.219 1.00 98.31 86 ASP A C 1
ATOM 611 O O . ASP A 1 86 ? -1.363 -9.876 -10.666 1.00 98.31 86 ASP A O 1
ATOM 615 N N . VAL A 1 87 ? 0.219 -8.335 -11.071 1.00 97.44 87 VAL A N 1
ATOM 616 C CA . VAL A 1 87 ? -0.445 -7.247 -10.318 1.00 97.44 87 VAL A CA 1
ATOM 617 C C . VAL A 1 87 ? -1.817 -6.935 -10.908 1.00 97.44 87 VAL A C 1
ATOM 619 O O . VAL A 1 87 ? -2.782 -6.774 -10.166 1.00 97.44 87 VAL A O 1
ATOM 622 N N . THR A 1 88 ? -1.930 -6.873 -12.238 1.00 97.31 88 THR A N 1
ATOM 623 C CA . THR A 1 88 ? -3.209 -6.593 -12.910 1.00 97.31 88 THR A CA 1
ATOM 624 C C . THR A 1 88 ? -4.226 -7.712 -12.674 1.00 97.31 88 THR A C 1
ATOM 626 O O . THR A 1 88 ? -5.398 -7.431 -12.421 1.00 97.31 88 THR A O 1
ATOM 629 N N . SER A 1 89 ? -3.794 -8.977 -12.710 1.00 97.25 89 SER A N 1
ATOM 630 C CA . SER A 1 89 ? -4.648 -10.118 -12.359 1.00 97.25 89 SER A CA 1
ATOM 631 C C . SER A 1 89 ? -5.104 -10.028 -10.905 1.00 97.25 89 SER A C 1
ATOM 633 O O . SER A 1 89 ? -6.305 -10.002 -10.651 1.00 97.25 89 SER A O 1
ATOM 635 N N . ALA A 1 90 ? -4.162 -9.868 -9.970 1.00 96.88 90 ALA A N 1
ATOM 636 C CA . ALA A 1 90 ? -4.458 -9.773 -8.545 1.00 96.88 90 ALA A CA 1
ATOM 637 C C . ALA A 1 90 ? -5.411 -8.609 -8.237 1.00 96.88 90 ALA A C 1
ATOM 639 O O . ALA A 1 90 ? -6.358 -8.767 -7.474 1.00 96.88 90 ALA A O 1
ATOM 640 N N . TYR A 1 91 ? -5.223 -7.450 -8.872 1.00 98.12 91 TYR A N 1
ATOM 641 C CA . TYR A 1 91 ? -6.133 -6.315 -8.745 1.00 98.12 91 TYR A CA 1
ATOM 642 C C . TYR A 1 91 ? -7.571 -6.674 -9.142 1.00 98.12 91 TYR A C 1
ATOM 644 O O . TYR A 1 91 ? -8.512 -6.351 -8.414 1.00 98.12 91 TYR A O 1
ATOM 652 N N . ASN A 1 92 ? -7.750 -7.342 -10.285 1.00 97.38 92 ASN A N 1
ATOM 653 C CA . ASN A 1 92 ? -9.067 -7.739 -10.779 1.00 97.38 92 ASN A CA 1
ATOM 654 C C . ASN A 1 92 ? -9.710 -8.812 -9.891 1.00 97.38 92 ASN A C 1
ATOM 656 O O . ASN A 1 92 ? -10.903 -8.712 -9.602 1.00 97.38 92 ASN A O 1
ATOM 660 N N . ASP A 1 93 ? -8.923 -9.774 -9.406 1.00 96.19 93 ASP A N 1
ATOM 661 C CA . ASP A 1 93 ? -9.382 -10.815 -8.482 1.00 96.19 93 ASP A CA 1
ATOM 662 C C . ASP A 1 93 ? -9.863 -10.198 -7.161 1.00 96.19 93 ASP A C 1
ATOM 664 O O . ASP A 1 93 ? -10.974 -10.468 -6.704 1.00 96.19 93 ASP A O 1
ATOM 668 N N . LEU A 1 94 ? -9.071 -9.287 -6.582 1.00 96.94 94 LEU A N 1
ATOM 669 C CA . LEU A 1 94 ? -9.428 -8.564 -5.361 1.00 96.94 94 LEU A CA 1
ATOM 670 C C . LEU A 1 94 ? -10.671 -7.692 -5.557 1.00 96.94 94 LEU A C 1
ATOM 672 O O . LEU A 1 94 ? -11.525 -7.654 -4.674 1.00 96.94 94 LEU A O 1
ATOM 676 N N . LYS A 1 95 ? -10.799 -7.015 -6.705 1.00 96.81 95 LYS A N 1
ATOM 677 C CA . LYS A 1 95 ? -11.961 -6.178 -7.053 1.00 96.81 95 LYS A CA 1
ATOM 678 C C . LYS A 1 95 ? -13.243 -6.997 -7.234 1.00 96.81 95 LYS A C 1
ATOM 680 O O . LYS A 1 95 ? -14.328 -6.496 -6.948 1.00 96.81 95 LYS A O 1
ATOM 685 N N . GLY A 1 96 ? -13.121 -8.227 -7.735 1.00 94.31 96 GLY A N 1
ATOM 686 C CA . GLY A 1 96 ? -14.232 -9.154 -7.962 1.00 94.31 96 GLY A CA 1
ATOM 687 C C . GLY A 1 96 ? -14.602 -10.009 -6.749 1.00 94.31 96 GLY A C 1
ATOM 688 O O . GLY A 1 96 ? -15.598 -10.731 -6.805 1.00 94.31 96 GLY A O 1
ATOM 689 N N . ALA A 1 97 ? -13.825 -9.947 -5.664 1.00 95.31 97 ALA A N 1
ATOM 690 C CA . ALA A 1 97 ? -14.040 -10.792 -4.497 1.00 95.31 97 ALA A CA 1
ATOM 691 C C . ALA A 1 97 ? -15.413 -10.520 -3.828 1.00 95.31 97 ALA A C 1
ATOM 693 O O . ALA A 1 97 ? -15.848 -9.363 -3.771 1.00 95.31 97 ALA A O 1
ATOM 694 N N . PRO A 1 98 ? -16.111 -11.551 -3.308 1.00 94.25 98 PRO A N 1
ATOM 695 C CA . PRO A 1 98 ? -17.436 -11.390 -2.710 1.00 94.25 98 PRO A CA 1
ATOM 696 C C . PRO A 1 98 ? -17.372 -10.536 -1.445 1.00 94.25 98 PRO A C 1
ATOM 698 O O . PRO A 1 98 ? -16.612 -10.833 -0.529 1.00 94.25 98 PRO A O 1
ATOM 701 N N . ILE A 1 99 ? -18.185 -9.489 -1.365 1.00 96.00 99 ILE A N 1
ATOM 702 C CA . ILE A 1 99 ? -18.122 -8.556 -0.237 1.00 96.00 99 ILE A CA 1
ATOM 703 C C . ILE A 1 99 ? -18.719 -9.165 1.031 1.00 96.00 99 ILE A C 1
ATOM 705 O O . ILE A 1 99 ? -19.746 -9.841 0.985 1.00 96.00 99 ILE A O 1
ATOM 709 N N . THR A 1 100 ? -18.112 -8.875 2.179 1.00 97.25 100 THR A N 1
ATOM 710 C CA . THR A 1 100 ? -18.676 -9.201 3.496 1.00 97.25 100 THR A CA 1
ATOM 711 C C . THR A 1 100 ? -19.388 -8.004 4.112 1.00 97.25 100 THR A C 1
ATOM 713 O O . THR A 1 100 ? -20.329 -8.183 4.878 1.00 97.25 100 THR A O 1
ATOM 716 N N . ALA A 1 101 ? -18.942 -6.782 3.805 1.00 97.75 101 ALA A N 1
ATOM 717 C CA . ALA A 1 101 ? -19.529 -5.562 4.343 1.00 97.75 101 ALA A CA 1
ATOM 718 C C . ALA A 1 101 ? -19.399 -4.379 3.377 1.00 97.75 101 ALA A C 1
ATOM 720 O O . ALA A 1 101 ? -18.365 -4.180 2.738 1.00 97.75 101 ALA A O 1
ATOM 721 N N . GLN A 1 102 ? -20.454 -3.567 3.324 1.00 98.25 102 GLN A N 1
ATOM 722 C CA . GLN A 1 102 ? -20.449 -2.265 2.665 1.00 98.25 102 GLN A CA 1
ATOM 723 C C . GLN A 1 102 ? -20.019 -1.192 3.672 1.00 98.25 102 GLN A C 1
ATOM 725 O O . GLN A 1 102 ? -20.567 -1.121 4.771 1.00 98.25 102 GLN A O 1
ATOM 730 N N . MET A 1 103 ? -19.047 -0.363 3.297 1.00 98.19 103 MET A N 1
ATOM 731 C CA . MET A 1 103 ? -18.425 0.652 4.152 1.00 98.19 103 MET A CA 1
ATOM 732 C C . MET A 1 103 ? -18.365 2.044 3.508 1.00 98.19 103 MET A C 1
ATOM 734 O O . MET A 1 103 ? -17.739 2.947 4.059 1.00 98.19 103 MET A O 1
ATOM 738 N N . THR A 1 104 ? -19.029 2.257 2.368 1.00 98.19 104 THR A N 1
ATOM 739 C CA . THR A 1 104 ? -19.155 3.583 1.737 1.00 98.19 104 THR A CA 1
ATOM 740 C C . THR A 1 104 ? -19.549 4.661 2.757 1.00 98.19 104 THR A C 1
ATOM 742 O O . THR A 1 104 ? -20.562 4.535 3.442 1.00 98.19 104 THR A O 1
ATOM 745 N N . GLY A 1 105 ? -18.748 5.729 2.847 1.00 96.31 105 GLY A N 1
ATOM 746 C CA . GLY A 1 105 ? -18.960 6.850 3.773 1.00 96.31 105 GLY A CA 1
ATOM 747 C C . GLY A 1 105 ? -18.499 6.617 5.219 1.00 96.31 105 GLY A C 1
ATOM 748 O O . GLY A 1 105 ? -18.688 7.496 6.056 1.00 96.31 105 GLY A O 1
ATOM 749 N N . ILE A 1 106 ? -17.904 5.462 5.533 1.00 97.69 106 ILE A N 1
ATOM 750 C CA . ILE A 1 106 ? -17.365 5.160 6.862 1.00 97.69 106 ILE A CA 1
ATOM 751 C C . ILE A 1 106 ? -15.868 5.488 6.906 1.00 97.69 106 ILE A C 1
ATOM 753 O O . ILE A 1 106 ? -15.080 4.871 6.193 1.00 97.69 106 ILE A O 1
ATOM 757 N N . ASP A 1 107 ? -15.478 6.399 7.801 1.00 96.94 107 ASP A N 1
ATOM 758 C CA . ASP A 1 107 ? -14.075 6.631 8.173 1.00 96.94 107 ASP A CA 1
ATOM 759 C C . ASP A 1 107 ? -13.516 5.406 8.923 1.00 96.94 107 ASP A C 1
ATOM 761 O O . ASP A 1 107 ? -14.162 4.849 9.824 1.00 96.94 107 ASP A O 1
ATOM 765 N N . LEU A 1 108 ? -12.317 4.970 8.532 1.00 98.31 108 LEU A N 1
ATOM 766 C CA . LEU A 1 108 ? -11.602 3.838 9.122 1.00 98.31 108 LEU A CA 1
ATOM 767 C C . LEU A 1 108 ? -10.940 4.184 10.461 1.00 98.31 108 LEU A C 1
ATOM 769 O O . LEU A 1 108 ? -10.522 3.275 11.183 1.00 98.31 108 LEU A O 1
ATOM 773 N N . THR A 1 109 ? -10.878 5.465 10.825 1.00 95.88 109 THR A N 1
ATOM 774 C CA . THR A 1 109 ? -10.381 5.923 12.123 1.00 95.88 109 THR A CA 1
ATOM 775 C C . THR A 1 109 ? -11.098 5.204 13.269 1.00 95.88 109 THR A C 1
ATOM 777 O O . THR A 1 109 ? -12.329 5.159 13.348 1.00 95.88 109 THR A O 1
ATOM 780 N N . SER A 1 110 ? -10.312 4.641 14.189 1.00 95.56 110 SER A N 1
ATOM 781 C CA . SER A 1 110 ? -10.770 3.936 15.393 1.00 95.56 110 SER A CA 1
ATOM 782 C C . SER A 1 110 ? -11.643 2.708 15.117 1.00 95.56 110 SER A C 1
ATOM 784 O O . SER A 1 110 ? -12.294 2.186 16.027 1.00 95.56 110 SER A O 1
ATOM 786 N N . LYS A 1 111 ? -11.680 2.208 13.875 1.00 97.94 111 LYS A N 1
ATOM 787 C CA . LYS A 1 111 ? -12.390 0.967 13.560 1.00 97.94 111 LYS A CA 1
ATOM 788 C C . LYS A 1 111 ? -11.573 -0.234 14.001 1.00 97.94 111 LYS A C 1
ATOM 790 O O . LYS A 1 111 ? -10.356 -0.271 13.857 1.00 97.94 111 LYS A O 1
ATOM 795 N N . THR A 1 112 ? -12.277 -1.235 14.516 1.00 98.25 112 THR A N 1
ATOM 796 C CA . THR A 1 112 ? -11.746 -2.583 14.707 1.00 98.25 112 THR A CA 1
ATOM 797 C C . THR A 1 112 ? -12.485 -3.506 13.757 1.00 98.25 112 THR A C 1
ATOM 799 O O . THR A 1 112 ? -13.688 -3.716 13.908 1.00 98.25 112 THR A O 1
ATOM 802 N N . LEU A 1 113 ? -11.777 -4.011 12.758 1.00 98.38 113 LEU A N 1
ATOM 803 C CA . LEU A 1 113 ? -12.318 -4.884 11.728 1.00 98.38 113 LEU A CA 1
ATOM 804 C C . LEU A 1 113 ? -11.836 -6.311 11.968 1.00 98.38 113 LEU A C 1
ATOM 806 O O . LEU A 1 113 ? -10.696 -6.523 12.368 1.00 98.38 113 LEU A O 1
ATOM 810 N N . VAL A 1 114 ? -12.711 -7.281 11.736 1.00 97.81 114 VAL A N 1
ATOM 811 C CA . VAL A 1 114 ? -12.375 -8.713 11.726 1.00 97.81 114 VAL A CA 1
ATOM 812 C C . VAL A 1 114 ? -12.041 -9.139 10.290 1.00 97.81 114 VAL A C 1
ATOM 814 O O . VAL A 1 114 ? -12.203 -8.333 9.378 1.00 97.81 114 VAL A O 1
ATOM 817 N N . PRO A 1 115 ? -11.557 -10.362 10.028 1.00 97.56 115 PRO A N 1
ATOM 818 C CA . PRO A 1 115 ? -11.342 -10.803 8.655 1.00 97.56 115 PRO A CA 1
ATOM 819 C C . PRO A 1 115 ? -12.592 -10.631 7.780 1.00 97.56 115 PRO A C 1
ATOM 821 O O . PRO A 1 115 ? -13.692 -11.021 8.177 1.00 97.56 115 PRO A O 1
ATOM 824 N N . GLY A 1 116 ? -12.425 -10.045 6.595 1.00 96.94 116 GLY A N 1
ATOM 825 C CA . GLY A 1 116 ? -13.526 -9.697 5.706 1.00 96.94 116 GLY A CA 1
ATOM 826 C C . GLY A 1 116 ? -13.112 -8.944 4.440 1.00 96.94 116 GLY A C 1
ATOM 827 O O . GLY A 1 116 ? -11.958 -8.560 4.244 1.00 96.94 116 GLY A O 1
ATOM 828 N N . ILE A 1 117 ? -14.095 -8.740 3.569 1.00 98.00 117 ILE A N 1
ATOM 829 C CA . ILE A 1 117 ? -13.996 -8.022 2.298 1.00 98.00 117 ILE A CA 1
ATOM 830 C C . ILE A 1 117 ? -14.899 -6.787 2.394 1.00 98.00 117 ILE A C 1
ATOM 832 O O . ILE A 1 117 ? -16.129 -6.882 2.420 1.00 98.00 117 ILE A O 1
ATOM 836 N N . TYR A 1 118 ? -14.271 -5.622 2.473 1.00 98.56 118 TYR A N 1
ATOM 837 C CA . TYR A 1 118 ? -14.872 -4.333 2.780 1.00 98.56 118 TYR A CA 1
ATOM 838 C C . TYR A 1 118 ? -14.960 -3.472 1.527 1.00 98.56 118 TYR A C 1
ATOM 840 O O . TYR A 1 118 ? -13.936 -3.099 0.954 1.00 98.56 118 TYR A O 1
ATOM 848 N N . LYS A 1 119 ? -16.181 -3.150 1.097 1.00 98.62 119 LYS A N 1
ATOM 849 C CA . LYS A 1 119 ? -16.426 -2.351 -0.107 1.00 98.62 119 LYS A CA 1
ATOM 850 C C . LYS A 1 119 ? -16.620 -0.874 0.218 1.00 98.62 119 LYS A C 1
ATOM 852 O O . LYS A 1 119 ? -17.262 -0.533 1.204 1.00 98.62 119 LYS A O 1
ATOM 857 N N . PHE A 1 120 ? -16.095 -0.017 -0.650 1.00 98.62 120 PHE A N 1
ATOM 858 C CA . PHE A 1 120 ? -16.325 1.420 -0.679 1.00 98.62 120 PHE A CA 1
ATOM 859 C C . PHE A 1 120 ? -16.631 1.829 -2.126 1.00 98.62 120 PHE A C 1
ATOM 861 O O . PHE A 1 120 ? -15.795 1.698 -3.026 1.00 98.62 120 PHE A O 1
ATOM 868 N N . ASP A 1 121 ? -17.837 2.337 -2.368 1.00 98.38 121 ASP A N 1
ATOM 869 C CA . ASP A 1 121 ? -18.243 2.900 -3.668 1.00 98.38 121 ASP A CA 1
ATOM 870 C C . ASP A 1 121 ? -17.685 4.318 -3.886 1.00 98.38 121 ASP A C 1
ATOM 872 O O . ASP A 1 121 ? -17.741 4.860 -4.988 1.00 98.38 121 ASP A O 1
ATOM 876 N N . SER A 1 122 ? -17.113 4.909 -2.835 1.00 98.06 122 SER A N 1
ATOM 877 C CA . SER A 1 122 ? -16.462 6.217 -2.819 1.00 98.06 122 SER A CA 1
ATOM 878 C C . SER A 1 122 ? -14.997 6.104 -2.388 1.00 98.06 122 SER A C 1
ATOM 880 O O . SER A 1 122 ? -14.438 5.010 -2.303 1.00 98.06 122 SER A O 1
ATOM 882 N N . ALA A 1 123 ? -14.371 7.250 -2.110 1.00 98.00 123 ALA A N 1
ATOM 883 C CA . ALA A 1 123 ? -13.103 7.276 -1.395 1.00 98.00 123 ALA A CA 1
ATOM 884 C C . ALA A 1 123 ? -13.249 6.644 0.001 1.00 98.00 123 ALA A C 1
ATOM 886 O O . ALA A 1 123 ? -14.349 6.627 0.567 1.00 98.00 123 ALA A O 1
ATOM 887 N N . ALA A 1 124 ? -12.134 6.140 0.520 1.00 98.44 124 ALA A N 1
ATOM 888 C CA . ALA A 1 124 ? -11.993 5.618 1.873 1.00 98.44 124 ALA A CA 1
ATOM 889 C C . ALA A 1 124 ? -10.747 6.228 2.515 1.00 98.44 124 ALA A C 1
ATOM 891 O O . ALA A 1 124 ? -9.790 6.563 1.812 1.00 98.44 124 ALA A O 1
ATOM 892 N N . GLY A 1 125 ? -10.724 6.324 3.840 1.00 97.25 125 GLY A N 1
ATOM 893 C CA . GLY A 1 125 ? -9.559 6.873 4.506 1.00 97.25 125 GLY A CA 1
ATOM 894 C C . GLY A 1 125 ? -9.510 6.656 6.004 1.00 97.25 125 GLY A C 1
ATOM 895 O O . GLY A 1 125 ? -10.473 6.188 6.610 1.00 97.25 125 GLY A O 1
ATOM 896 N N . ILE A 1 126 ? -8.335 6.957 6.556 1.00 97.62 126 ILE A N 1
ATOM 897 C CA . ILE A 1 126 ? -8.108 7.192 7.984 1.00 97.62 126 ILE A CA 1
ATOM 898 C C . ILE A 1 126 ? -7.923 8.700 8.109 1.00 97.62 126 ILE A C 1
ATOM 900 O O . ILE A 1 126 ? -6.812 9.201 7.933 1.00 97.62 126 ILE A O 1
ATOM 904 N N . ASP A 1 127 ? -9.013 9.427 8.327 1.00 93.69 127 ASP A N 1
ATOM 905 C CA . ASP A 1 127 ? -9.023 10.876 8.095 1.00 93.69 127 ASP A CA 1
ATOM 906 C C . ASP A 1 127 ? -8.552 11.687 9.314 1.00 93.69 127 ASP A C 1
ATOM 908 O O . ASP A 1 127 ? -8.211 12.865 9.196 1.00 93.69 127 ASP A O 1
ATOM 912 N N . THR A 1 128 ? -8.427 11.058 10.486 1.00 92.31 128 THR A N 1
ATOM 913 C CA . THR A 1 128 ? -7.932 11.719 11.704 1.00 92.31 128 THR A CA 1
ATOM 914 C C . THR A 1 128 ? -6.406 11.589 11.846 1.00 92.31 128 THR A C 1
ATOM 916 O O . THR A 1 128 ? -5.879 10.480 11.717 1.00 92.31 128 THR A O 1
ATOM 919 N N . PRO A 1 129 ? -5.665 12.678 12.148 1.00 90.19 129 PRO A N 1
ATOM 920 C CA . PRO A 1 129 ? -4.246 12.600 12.502 1.00 90.19 129 PRO A CA 1
ATOM 921 C C . PRO A 1 129 ? -4.008 11.656 13.681 1.00 90.19 129 PRO A C 1
ATOM 923 O O . PRO A 1 129 ? -4.763 11.682 14.651 1.00 90.19 129 PRO A O 1
ATOM 926 N N . ALA A 1 130 ? -2.972 10.820 13.598 1.00 89.19 130 ALA A N 1
ATOM 927 C CA . ALA A 1 130 ? -2.731 9.734 14.557 1.00 89.19 130 ALA A CA 1
ATOM 928 C C . ALA A 1 130 ? -3.909 8.742 14.708 1.00 89.19 130 ALA A C 1
ATOM 930 O O . ALA A 1 130 ? -4.029 8.043 15.714 1.00 89.19 130 ALA A O 1
ATOM 931 N N . GLY A 1 131 ? -4.795 8.672 13.708 1.00 90.19 131 GLY A N 1
ATOM 932 C CA . GLY A 1 131 ? -5.902 7.726 13.668 1.00 90.19 131 GLY A CA 1
ATOM 933 C C . GLY A 1 131 ? -5.414 6.287 13.513 1.00 90.19 131 GLY A C 1
ATOM 934 O O . GLY A 1 131 ? -4.504 6.006 12.733 1.00 90.19 131 GLY A O 1
ATOM 935 N N . ILE A 1 132 ? -6.041 5.363 14.242 1.00 94.50 132 ILE A N 1
ATOM 936 C CA . ILE A 1 132 ? -5.667 3.944 14.236 1.00 94.50 132 ILE A CA 1
ATOM 937 C C . ILE A 1 132 ? -6.794 3.120 13.614 1.00 94.50 132 ILE A C 1
ATOM 939 O O . ILE A 1 132 ? -7.919 3.136 14.114 1.00 94.50 132 ILE A O 1
ATOM 943 N N . LEU A 1 133 ? -6.483 2.347 12.575 1.00 98.19 133 LEU A N 1
ATOM 944 C CA . LEU A 1 133 ? -7.312 1.240 12.099 1.00 98.19 133 LEU A CA 1
ATOM 945 C C . LEU A 1 133 ? -6.792 -0.063 12.710 1.00 98.19 133 LEU A C 1
ATOM 947 O O . LEU A 1 133 ? -5.641 -0.430 12.498 1.00 98.19 133 LEU A O 1
ATOM 951 N N . THR A 1 134 ? -7.634 -0.793 13.435 1.00 98.38 134 THR A N 1
ATOM 952 C CA . THR A 1 134 ? -7.273 -2.083 14.038 1.00 98.38 134 THR A CA 1
ATOM 953 C C . THR A 1 134 ? -7.843 -3.245 13.227 1.00 98.38 134 THR A C 1
ATOM 955 O O . THR A 1 134 ? -9.041 -3.296 12.960 1.00 98.38 134 THR A O 1
ATOM 958 N N . LEU A 1 135 ? -6.997 -4.211 12.874 1.00 98.50 135 LEU A N 1
ATOM 959 C CA . LEU A 1 135 ? -7.363 -5.456 12.196 1.00 98.50 135 LEU A CA 1
ATOM 960 C C . LEU A 1 135 ? -7.197 -6.609 13.186 1.00 98.50 135 LEU A C 1
ATOM 962 O O . LEU A 1 135 ? -6.090 -6.899 13.637 1.00 98.50 135 LEU A O 1
ATOM 966 N N . ASN A 1 136 ? -8.306 -7.224 13.579 1.00 97.81 136 ASN A N 1
ATOM 967 C CA . ASN A 1 136 ? -8.397 -8.128 14.713 1.00 97.81 136 ASN A CA 1
ATOM 968 C C . ASN A 1 136 ? -8.741 -9.553 14.279 1.00 97.81 136 ASN A C 1
ATOM 970 O O . ASN A 1 136 ? -9.891 -9.866 13.971 1.00 97.81 136 ASN A O 1
ATOM 974 N N . GLY A 1 137 ? -7.741 -10.429 14.348 1.00 95.69 137 GLY A N 1
ATOM 975 C CA . GLY A 1 137 ? -7.900 -11.853 14.095 1.00 95.69 137 GLY A CA 1
ATOM 976 C C . GLY A 1 137 ? -7.129 -12.329 12.871 1.00 95.69 137 GLY A C 1
ATOM 977 O O . GLY A 1 137 ? -6.803 -11.568 11.956 1.00 95.69 137 GLY A O 1
ATOM 978 N N . THR A 1 138 ? -6.843 -13.628 12.860 1.00 94.50 138 THR A N 1
ATOM 979 C CA . THR A 1 138 ? -6.188 -14.296 11.733 1.00 94.50 138 THR A CA 1
ATOM 980 C C . THR A 1 138 ? -7.177 -14.444 10.583 1.00 94.50 138 THR A C 1
ATOM 982 O O . THR A 1 138 ? -8.232 -15.049 10.753 1.00 94.50 138 THR A O 1
ATOM 985 N N . GLY A 1 139 ? -6.839 -13.916 9.409 1.00 93.88 139 GLY A N 1
ATOM 986 C CA . GLY A 1 139 ? -7.704 -13.999 8.240 1.00 93.88 139 GLY A CA 1
ATOM 987 C C . GLY A 1 139 ? -7.315 -13.039 7.128 1.00 93.88 139 GLY A C 1
ATOM 988 O O . GLY A 1 139 ? -6.255 -12.415 7.169 1.00 93.88 139 GLY A O 1
ATOM 989 N N . ILE A 1 140 ? -8.186 -12.967 6.128 1.00 96.06 140 ILE A N 1
ATOM 990 C CA . ILE A 1 140 ? -8.030 -12.117 4.950 1.00 96.06 140 ILE A CA 1
ATOM 991 C C . ILE A 1 140 ? -8.751 -10.796 5.198 1.00 96.06 140 ILE A C 1
ATOM 993 O O . ILE A 1 140 ? -9.887 -10.794 5.667 1.00 96.06 140 ILE A O 1
ATOM 997 N N . TYR A 1 141 ? -8.104 -9.693 4.841 1.00 98.19 141 TYR A N 1
ATOM 998 C CA . TYR A 1 141 ? -8.691 -8.360 4.828 1.00 98.19 141 TYR A CA 1
ATOM 999 C C . TYR A 1 141 ? -8.538 -7.798 3.418 1.00 98.19 141 TYR A C 1
ATOM 1001 O O . TYR A 1 141 ? -7.413 -7.599 2.965 1.00 98.19 141 TYR A O 1
ATOM 1009 N N . ILE A 1 142 ? -9.642 -7.563 2.711 1.00 98.44 142 ILE A N 1
ATOM 1010 C CA . ILE A 1 142 ? -9.622 -6.922 1.388 1.00 98.44 142 ILE A CA 1
ATOM 1011 C C . ILE A 1 142 ? -10.422 -5.633 1.474 1.00 98.44 142 ILE A C 1
ATOM 1013 O O . ILE A 1 142 ? -11.611 -5.663 1.770 1.00 98.44 142 ILE A O 1
ATOM 1017 N N . PHE A 1 143 ? -9.788 -4.510 1.168 1.00 98.69 143 PHE A N 1
ATOM 1018 C CA . PHE A 1 143 ? -10.442 -3.215 1.035 1.00 98.69 143 PHE A CA 1
ATOM 1019 C C . PHE A 1 143 ? -10.627 -2.917 -0.455 1.00 98.69 143 PHE A C 1
ATOM 1021 O O . PHE A 1 143 ? -9.652 -2.657 -1.158 1.00 98.69 143 PHE A O 1
ATOM 1028 N N . GLN A 1 144 ? -11.865 -2.999 -0.943 1.00 98.69 144 GLN A N 1
ATOM 1029 C CA . GLN A 1 144 ? -12.249 -2.677 -2.319 1.00 98.69 144 GLN A CA 1
ATOM 1030 C C . GLN A 1 144 ? -12.721 -1.227 -2.387 1.00 98.69 144 GLN A C 1
ATOM 1032 O O . GLN A 1 144 ? -13.855 -0.921 -2.018 1.00 98.69 144 GLN A O 1
ATOM 1037 N N . ILE A 1 145 ? -11.863 -0.330 -2.855 1.00 98.81 145 ILE A N 1
ATOM 1038 C CA . ILE A 1 145 ? -12.112 1.110 -2.869 1.00 98.81 145 ILE A CA 1
ATOM 1039 C C . ILE A 1 145 ? -12.282 1.554 -4.316 1.00 98.81 145 ILE A C 1
ATOM 1041 O O . ILE A 1 145 ? -11.376 1.409 -5.132 1.00 98.81 145 ILE A O 1
ATOM 1045 N N . SER A 1 146 ? -13.447 2.104 -4.655 1.00 98.38 146 SER A N 1
ATOM 1046 C CA . SER A 1 146 ? -13.765 2.485 -6.041 1.00 98.38 146 SER A CA 1
ATOM 1047 C C . SER A 1 146 ? -13.071 3.775 -6.488 1.00 98.38 146 SER A C 1
ATOM 1049 O O . SER A 1 146 ? -12.960 4.023 -7.686 1.00 98.38 146 SER A O 1
ATOM 1051 N N . SER A 1 147 ? -12.590 4.583 -5.540 1.00 98.25 147 SER A N 1
ATOM 1052 C CA . SER A 1 147 ? -11.887 5.848 -5.783 1.00 98.25 147 SER A CA 1
ATOM 1053 C C . SER A 1 147 ? -10.543 5.875 -5.036 1.00 98.25 147 SER A C 1
ATOM 1055 O O . SER A 1 147 ? -9.807 4.887 -5.076 1.00 98.25 147 SER A O 1
ATOM 1057 N N . ALA A 1 148 ? -10.207 6.997 -4.397 1.00 98.12 148 ALA A N 1
ATOM 1058 C CA . ALA A 1 148 ? -8.945 7.217 -3.708 1.00 98.12 148 ALA A CA 1
ATOM 1059 C C . ALA A 1 148 ? -8.923 6.614 -2.295 1.00 98.12 148 ALA A C 1
ATOM 1061 O O . ALA A 1 148 ? -9.956 6.526 -1.628 1.00 98.12 148 ALA A O 1
ATOM 1062 N N . LEU A 1 149 ? -7.722 6.252 -1.842 1.00 98.50 149 LEU A N 1
ATOM 1063 C CA . LEU A 1 149 ? -7.410 5.933 -0.449 1.00 98.50 149 LEU A CA 1
ATOM 1064 C C . LEU A 1 149 ? -6.566 7.066 0.137 1.00 98.50 149 LEU A C 1
ATOM 1066 O O . LEU A 1 149 ? -5.518 7.389 -0.423 1.00 98.50 149 LEU A O 1
ATOM 1070 N N . THR A 1 150 ? -6.973 7.636 1.264 1.00 97.94 150 THR A N 1
ATOM 1071 C CA . THR A 1 150 ? -6.199 8.672 1.964 1.00 97.94 150 THR A CA 1
ATOM 1072 C C . THR A 1 150 ? -5.939 8.280 3.406 1.00 97.94 150 THR A C 1
ATOM 1074 O O . THR A 1 150 ? -6.836 7.816 4.102 1.00 97.94 150 THR A O 1
ATOM 1077 N N . THR A 1 151 ? -4.718 8.479 3.891 1.00 97.38 151 THR A N 1
ATOM 1078 C CA . THR A 1 151 ? -4.440 8.380 5.324 1.00 97.38 151 THR A CA 1
ATOM 1079 C C . THR A 1 151 ? -3.860 9.689 5.828 1.00 97.38 151 THR A C 1
ATOM 1081 O O . THR A 1 151 ? -2.995 10.294 5.196 1.00 97.38 151 THR A O 1
ATOM 1084 N N . SER A 1 152 ? -4.359 10.151 6.966 1.00 94.62 152 SER A N 1
ATOM 1085 C CA . SER A 1 152 ? -3.843 11.335 7.638 1.00 94.62 152 SER A CA 1
ATOM 1086 C C . SER A 1 152 ? -2.449 11.084 8.207 1.00 94.62 152 SER A C 1
ATOM 1088 O O . SER A 1 152 ? -2.018 9.940 8.393 1.00 94.62 152 SER A O 1
ATOM 1090 N N . ALA A 1 153 ? -1.720 12.169 8.473 1.00 89.56 153 ALA A N 1
ATOM 1091 C CA . ALA A 1 153 ? -0.405 12.105 9.101 1.00 89.56 153 ALA A CA 1
ATOM 1092 C C . ALA A 1 153 ? -0.453 11.266 10.385 1.00 89.56 153 ALA A C 1
ATOM 1094 O O . ALA A 1 153 ? -1.398 11.361 11.174 1.00 89.56 153 ALA A O 1
ATOM 1095 N N . TYR A 1 154 ? 0.582 10.455 10.582 1.00 88.00 154 TYR A N 1
ATOM 1096 C CA . TYR A 1 154 ? 0.797 9.634 11.771 1.00 88.00 154 TYR A CA 1
ATOM 1097 C C . TYR A 1 154 ? -0.234 8.521 11.981 1.00 88.00 154 TYR A C 1
ATOM 1099 O O . TYR A 1 154 ? -0.270 7.917 13.048 1.00 88.00 154 TYR A O 1
ATOM 1107 N N . SER A 1 155 ? -1.076 8.252 10.982 1.00 92.56 155 SER A N 1
ATOM 1108 C CA . SER A 1 155 ? -2.027 7.144 11.032 1.00 92.56 155 SER A CA 1
ATOM 1109 C C . SER A 1 155 ? -1.326 5.785 11.107 1.00 92.56 155 SER A C 1
ATOM 1111 O O . SER A 1 155 ? -0.236 5.588 10.567 1.00 92.56 155 SER A O 1
ATOM 1113 N N . GLU A 1 156 ? -1.980 4.829 11.764 1.00 93.12 156 GLU A N 1
ATOM 1114 C CA . GLU A 1 156 ? -1.470 3.472 11.957 1.00 93.12 156 GLU A CA 1
ATOM 1115 C C . GLU A 1 156 ? -2.515 2.436 11.531 1.00 93.12 156 GLU A C 1
ATOM 1117 O O . GLU A 1 156 ? -3.701 2.549 11.850 1.00 93.12 156 GLU A O 1
ATOM 1122 N N . ILE A 1 157 ? -2.063 1.379 10.852 1.00 96.00 157 ILE A N 1
ATOM 1123 C CA . ILE A 1 157 ? -2.846 0.157 10.658 1.00 96.00 157 ILE A CA 1
ATOM 1124 C C . ILE A 1 157 ? -2.252 -0.913 11.570 1.00 96.00 157 ILE A C 1
ATOM 1126 O O . ILE A 1 157 ? -1.149 -1.406 11.334 1.00 96.00 157 ILE A O 1
ATOM 1130 N N . ARG A 1 158 ? -2.995 -1.280 12.613 1.00 95.31 158 ARG A N 1
ATOM 1131 C CA . ARG A 1 158 ? -2.541 -2.185 13.665 1.00 95.31 158 ARG A CA 1
ATOM 1132 C C . ARG A 1 158 ? -3.173 -3.561 13.522 1.00 95.31 158 ARG A C 1
ATOM 1134 O O . ARG A 1 158 ? -4.372 -3.728 13.727 1.00 95.31 158 ARG A O 1
ATOM 1141 N N . GLY A 1 159 ? -2.355 -4.566 13.229 1.00 95.94 159 GLY A N 1
ATOM 1142 C CA . GLY A 1 159 ? -2.765 -5.966 13.314 1.00 95.94 159 GLY A CA 1
ATOM 1143 C C . GLY A 1 159 ? -2.695 -6.482 14.752 1.00 95.94 159 GLY A C 1
ATOM 1144 O O . GLY A 1 159 ? -1.652 -6.376 15.392 1.00 95.94 159 GLY A O 1
ATOM 1145 N N . ILE A 1 160 ? -3.779 -7.071 15.254 1.00 95.94 160 ILE A N 1
ATOM 1146 C CA . ILE A 1 160 ? -3.829 -7.754 16.554 1.00 95.94 160 ILE A CA 1
ATOM 1147 C C . ILE A 1 160 ? -4.376 -9.175 16.397 1.00 95.94 160 ILE A C 1
ATOM 1149 O O . ILE A 1 160 ? -4.986 -9.522 15.382 1.00 95.94 160 ILE A O 1
ATOM 1153 N N . ASN A 1 161 ? -4.153 -10.016 17.411 1.00 94.88 161 ASN A N 1
ATOM 1154 C CA . ASN A 1 161 ? -4.696 -11.379 17.485 1.00 94.88 161 ASN A CA 1
ATOM 1155 C C . ASN A 1 161 ? -4.414 -12.234 16.227 1.00 94.88 161 ASN A C 1
ATOM 1157 O O . ASN A 1 161 ? -5.254 -13.009 15.768 1.00 94.88 161 ASN A O 1
ATOM 1161 N N . GLY A 1 162 ? -3.213 -12.086 15.658 1.00 92.19 162 GLY A N 1
ATOM 1162 C CA . GLY A 1 162 ? -2.732 -12.903 14.539 1.00 92.19 162 GLY A CA 1
ATOM 1163 C C . GLY A 1 162 ? -3.057 -12.376 13.138 1.00 92.19 162 GLY A C 1
ATOM 1164 O O . GLY A 1 162 ? -2.843 -13.101 12.166 1.00 92.19 162 GLY A O 1
ATOM 1165 N N . ALA A 1 163 ? -3.535 -11.136 12.999 1.00 94.69 163 ALA A N 1
ATOM 1166 C CA . ALA A 1 163 ? -3.613 -10.481 11.693 1.00 94.69 163 ALA A CA 1
ATOM 1167 C C . ALA A 1 163 ? -2.215 -10.399 11.043 1.00 94.69 163 ALA A C 1
ATOM 1169 O O . ALA A 1 163 ? -1.246 -9.984 11.680 1.00 94.69 163 ALA A O 1
ATOM 1170 N N . LYS A 1 164 ? -2.103 -10.808 9.772 1.00 93.81 164 LYS A N 1
ATOM 1171 C CA . LYS A 1 164 ? -0.834 -10.857 9.026 1.00 93.81 164 LYS A CA 1
ATOM 1172 C C . LYS A 1 164 ? -0.856 -9.872 7.865 1.00 93.81 164 LYS A C 1
ATOM 1174 O O . LYS A 1 164 ? -1.777 -9.917 7.055 1.00 93.81 164 LYS A O 1
ATOM 1179 N N . ALA A 1 165 ? 0.199 -9.065 7.730 1.00 93.19 165 ALA A N 1
ATOM 1180 C CA . ALA A 1 165 ? 0.372 -8.126 6.614 1.00 93.19 165 ALA A CA 1
ATOM 1181 C C . ALA A 1 165 ? 0.267 -8.802 5.236 1.00 93.19 165 ALA A C 1
ATOM 1183 O O . ALA A 1 165 ? -0.350 -8.256 4.332 1.00 93.19 165 ALA A O 1
ATOM 1184 N N . SER A 1 166 ? 0.766 -10.037 5.103 1.00 93.19 166 SER A N 1
ATOM 1185 C CA . SER A 1 166 ? 0.667 -10.838 3.872 1.00 93.19 166 SER A CA 1
ATOM 1186 C C . SER A 1 166 ? -0.765 -11.226 3.474 1.00 93.19 166 SER A C 1
ATOM 1188 O O . SER A 1 166 ? -0.961 -11.842 2.432 1.00 93.19 166 SER A O 1
ATOM 1190 N N . CYS A 1 167 ? -1.754 -10.945 4.324 1.00 95.19 167 CYS A N 1
ATOM 1191 C CA . CYS A 1 167 ? -3.165 -11.260 4.115 1.00 95.19 167 CYS A CA 1
ATOM 1192 C C . CYS A 1 167 ? -4.056 -10.006 4.137 1.00 95.19 167 CYS A C 1
ATOM 1194 O O . CYS A 1 167 ? -5.278 -10.122 4.236 1.00 95.19 167 CYS A O 1
ATOM 1196 N N . ILE A 1 168 ? -3.450 -8.817 4.060 1.00 97.69 168 ILE A N 1
ATOM 1197 C CA . ILE A 1 168 ? -4.135 -7.526 4.026 1.00 97.69 168 ILE A CA 1
ATOM 1198 C C . ILE A 1 168 ? -3.908 -6.903 2.648 1.00 97.69 168 ILE A C 1
ATOM 1200 O O . ILE A 1 168 ? -2.774 -6.647 2.253 1.00 97.69 168 ILE A O 1
ATOM 1204 N N . PHE A 1 169 ? -4.993 -6.643 1.925 1.0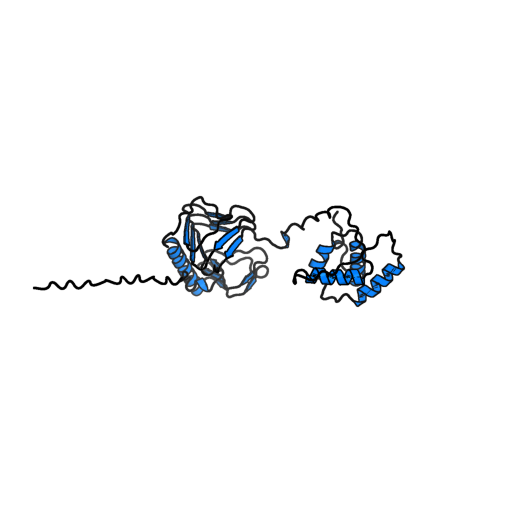0 98.31 169 PHE A N 1
ATOM 1205 C CA . PHE A 1 169 ? -4.968 -6.163 0.549 1.00 98.31 169 PHE A CA 1
ATOM 1206 C C . PHE A 1 169 ? -5.807 -4.899 0.394 1.00 98.31 169 PHE A C 1
ATOM 1208 O O . PHE A 1 169 ? -6.948 -4.829 0.852 1.00 98.31 169 PHE A O 1
ATOM 1215 N N . TRP A 1 170 ? -5.252 -3.926 -0.321 1.00 98.44 170 TRP A N 1
ATOM 1216 C CA . TRP A 1 170 ? -5.912 -2.669 -0.655 1.00 98.44 170 TRP A CA 1
ATOM 1217 C C . TRP A 1 170 ? -6.049 -2.577 -2.173 1.00 98.44 170 TRP A C 1
ATOM 1219 O O . TRP A 1 170 ? -5.076 -2.331 -2.882 1.00 98.44 170 TRP A O 1
ATOM 1229 N N . GLN A 1 171 ? -7.258 -2.796 -2.681 1.00 98.38 171 GLN A N 1
ATOM 1230 C CA . GLN A 1 171 ? -7.594 -2.567 -4.079 1.00 98.38 171 GLN A CA 1
ATOM 1231 C C . GLN A 1 171 ? -8.138 -1.141 -4.194 1.00 98.38 171 GLN A C 1
ATOM 1233 O O . GLN A 1 171 ? -9.221 -0.847 -3.699 1.00 98.38 171 GLN A O 1
ATOM 1238 N N . VAL A 1 172 ? -7.382 -0.250 -4.838 1.00 98.75 172 VAL A N 1
ATOM 1239 C CA . VAL A 1 172 ? -7.714 1.183 -4.941 1.00 98.75 172 VAL A CA 1
ATOM 1240 C C . VAL A 1 172 ? -8.080 1.543 -6.382 1.00 98.75 172 VAL A C 1
ATOM 1242 O O . VAL A 1 172 ? -7.393 1.163 -7.327 1.00 98.75 172 VAL A O 1
ATOM 1245 N N . GLY A 1 173 ? -9.198 2.235 -6.577 1.00 98.25 173 GLY A N 1
ATOM 1246 C CA . GLY A 1 173 ? -9.761 2.541 -7.893 1.00 98.25 173 GLY A CA 1
ATOM 1247 C C . GLY A 1 173 ? -9.014 3.640 -8.641 1.00 98.25 173 GLY A C 1
ATOM 1248 O O . GLY A 1 173 ? -8.996 3.635 -9.870 1.00 98.25 173 GLY A O 1
ATOM 1249 N N . SER A 1 174 ? -8.381 4.557 -7.907 1.00 97.69 174 SER A N 1
ATOM 1250 C CA . SER A 1 174 ? -7.571 5.641 -8.467 1.00 97.69 174 SER A CA 1
ATOM 1251 C C . SER A 1 174 ? -6.174 5.699 -7.842 1.00 97.69 174 SER A C 1
ATOM 1253 O O . SER A 1 174 ? -5.261 5.029 -8.316 1.00 97.69 174 SER A O 1
ATOM 1255 N N . SER A 1 175 ? -5.993 6.487 -6.785 1.00 97.62 175 SER A N 1
ATOM 1256 C CA . SER A 1 175 ? -4.701 6.754 -6.152 1.00 97.62 175 SER A CA 1
ATOM 1257 C C . SER A 1 175 ? -4.758 6.553 -4.644 1.00 97.62 175 SER A C 1
ATOM 1259 O O . SER A 1 175 ? -5.764 6.865 -4.009 1.00 97.62 175 SER A O 1
ATOM 1261 N N . ALA A 1 176 ? -3.650 6.092 -4.068 1.00 98.12 176 ALA A N 1
ATOM 1262 C CA . ALA A 1 176 ? -3.447 6.074 -2.627 1.00 98.12 176 ALA A CA 1
ATOM 1263 C C . ALA A 1 176 ? -2.500 7.210 -2.219 1.00 98.12 176 ALA A C 1
ATOM 1265 O O . ALA A 1 176 ? -1.431 7.373 -2.807 1.00 98.12 176 ALA A O 1
ATOM 1266 N N . THR A 1 177 ? -2.880 7.980 -1.205 1.00 97.62 177 THR A N 1
ATOM 1267 C CA . THR A 1 177 ? -2.047 9.013 -0.585 1.00 97.62 177 THR A CA 1
ATOM 1268 C C . THR A 1 177 ? -1.886 8.673 0.885 1.00 97.62 177 THR A C 1
ATOM 1270 O O . THR A 1 177 ? -2.848 8.716 1.648 1.00 97.62 177 THR A O 1
ATOM 1273 N N . LEU A 1 178 ? -0.666 8.307 1.267 1.00 96.31 178 LEU A N 1
ATOM 1274 C CA . LEU A 1 178 ? -0.340 7.936 2.637 1.00 96.31 178 LEU A CA 1
ATOM 1275 C C . LEU A 1 178 ? 0.258 9.142 3.355 1.00 96.31 178 LEU A C 1
ATOM 1277 O O . LEU A 1 178 ? 1.198 9.763 2.852 1.00 96.31 178 LEU A O 1
ATOM 1281 N N . GLY A 1 179 ? -0.301 9.478 4.513 1.00 91.38 179 GLY A N 1
ATOM 1282 C CA . GLY A 1 179 ? 0.201 10.545 5.366 1.00 91.38 179 GLY A CA 1
ATOM 1283 C C . GLY A 1 179 ? 1.614 10.253 5.866 1.00 91.38 179 GLY A C 1
ATOM 1284 O O . GLY A 1 179 ? 2.054 9.103 5.913 1.00 91.38 179 GLY A O 1
ATOM 1285 N N . GLN A 1 180 ? 2.336 11.307 6.250 1.00 86.06 180 GLN A N 1
ATOM 1286 C CA . GLN A 1 180 ? 3.682 11.158 6.797 1.00 86.06 180 GLN A CA 1
ATOM 1287 C C . GLN A 1 180 ? 3.676 10.262 8.040 1.00 86.06 180 GLN A C 1
ATOM 1289 O O . GLN A 1 180 ? 2.788 10.366 8.887 1.00 86.06 180 GLN A O 1
ATOM 1294 N N . ILE A 1 181 ? 4.674 9.392 8.152 1.00 78.38 181 ILE A N 1
ATOM 1295 C CA . ILE A 1 181 ? 4.924 8.634 9.377 1.00 78.38 181 ILE A CA 1
ATOM 1296 C C . ILE A 1 181 ? 5.598 9.542 10.412 1.00 78.38 181 ILE A C 1
ATOM 1298 O O . ILE A 1 181 ? 6.263 10.506 10.035 1.00 78.38 181 ILE A O 1
ATOM 1302 N N . LEU A 1 182 ? 5.438 9.243 11.703 1.00 65.81 182 LEU A N 1
ATOM 1303 C CA . LEU A 1 182 ? 6.227 9.899 12.747 1.00 65.81 182 LEU A CA 1
ATOM 1304 C C . LEU A 1 182 ? 7.707 9.600 12.481 1.00 65.81 182 LEU A C 1
ATOM 1306 O O . LEU A 1 182 ? 8.099 8.435 12.413 1.00 65.81 182 LEU A O 1
ATOM 1310 N N . ARG A 1 183 ? 8.515 10.643 12.300 1.00 58.94 183 ARG A N 1
ATOM 1311 C CA . ARG A 1 183 ? 9.976 10.556 12.384 1.00 58.94 183 ARG A CA 1
ATOM 1312 C C . ARG A 1 183 ? 10.377 11.033 13.770 1.00 58.94 183 ARG A C 1
ATOM 1314 O O . ARG A 1 183 ? 9.727 11.930 14.296 1.00 58.94 183 ARG A O 1
ATOM 1321 N N . ASP A 1 184 ? 11.449 10.486 14.332 1.00 46.03 184 ASP A N 1
ATOM 1322 C CA . ASP A 1 184 ? 11.960 10.939 15.635 1.00 46.03 184 ASP A CA 1
ATOM 1323 C C . ASP A 1 184 ? 12.231 12.458 15.652 1.00 46.03 184 ASP A C 1
ATOM 1325 O O . ASP A 1 184 ? 12.051 13.109 16.673 1.00 46.03 184 ASP A O 1
ATOM 1329 N N . GLU A 1 185 ? 12.577 13.036 14.496 1.00 52.44 185 GLU A N 1
ATOM 1330 C CA . GLU A 1 185 ? 12.777 14.480 14.291 1.00 52.44 185 GLU A CA 1
ATOM 1331 C C . GLU A 1 185 ? 11.473 15.305 14.296 1.00 52.44 185 GLU A C 1
ATOM 1333 O O . GLU A 1 185 ? 11.499 16.491 14.617 1.00 52.44 185 GLU A O 1
ATOM 1338 N N . ASP A 1 186 ? 10.338 14.689 13.947 1.00 43.72 186 ASP A N 1
ATOM 1339 C CA . ASP A 1 186 ? 9.014 15.327 13.895 1.00 43.72 186 ASP A CA 1
ATOM 1340 C C . ASP A 1 186 ? 8.254 15.196 15.225 1.00 43.72 186 ASP A C 1
ATOM 1342 O O . ASP A 1 186 ? 7.161 15.752 15.373 1.00 43.72 186 ASP A O 1
ATOM 1346 N N . ILE A 1 187 ? 8.810 14.467 16.202 1.00 46.09 187 ILE A N 1
ATOM 1347 C CA . ILE A 1 187 ? 8.331 14.495 17.583 1.00 46.09 187 ILE A CA 1
ATOM 1348 C C . ILE A 1 187 ? 8.726 15.873 18.125 1.00 46.09 187 ILE A C 1
ATOM 1350 O O . ILE A 1 187 ? 9.917 16.104 18.348 1.00 46.09 187 ILE A O 1
ATOM 1354 N N . PRO A 1 188 ? 7.780 16.815 18.340 1.00 40.94 188 PRO A N 1
ATOM 1355 C CA . PRO A 1 188 ? 8.130 18.062 19.000 1.00 40.94 188 PRO A CA 1
ATOM 1356 C C . PRO A 1 188 ? 8.810 17.690 20.320 1.00 40.94 188 PRO A C 1
ATOM 1358 O O . PRO A 1 188 ? 8.278 16.816 21.020 1.00 40.94 188 PRO A O 1
ATOM 1361 N N . PRO A 1 189 ? 9.974 18.286 20.655 1.00 37.62 189 PRO A N 1
ATOM 1362 C CA . PRO A 1 189 ? 10.643 17.990 21.911 1.00 37.62 189 PRO A CA 1
ATOM 1363 C C . PRO A 1 189 ? 9.588 18.105 22.997 1.00 37.62 189 PRO A C 1
ATOM 1365 O O . PRO A 1 189 ? 8.900 19.130 23.066 1.00 37.62 189 PRO A O 1
ATOM 1368 N N . LYS A 1 190 ? 9.380 17.008 23.744 1.00 38.38 190 LYS A N 1
ATOM 1369 C CA . LYS A 1 190 ? 8.354 16.941 24.785 1.00 38.38 190 LYS A CA 1
ATOM 1370 C C . LYS A 1 190 ? 8.465 18.251 25.568 1.00 38.38 190 LYS A C 1
ATOM 1372 O O . LYS A 1 190 ? 9.553 18.503 26.092 1.00 38.38 190 LYS A O 1
ATOM 1377 N N . PRO A 1 191 ? 7.420 19.105 25.597 1.00 35.56 191 PRO A N 1
ATOM 1378 C CA . PRO A 1 191 ? 7.478 20.332 26.369 1.00 35.56 191 PRO A CA 1
ATOM 1379 C C . PRO A 1 191 ? 7.915 19.925 27.763 1.00 35.56 191 PRO A C 1
ATOM 1381 O O . PRO A 1 191 ? 7.326 18.994 28.319 1.00 35.56 191 PRO A O 1
ATOM 1384 N N . CYS A 1 192 ? 8.994 20.518 28.275 1.00 33.59 192 CYS A N 1
ATOM 1385 C CA . CYS A 1 192 ? 9.432 20.214 29.625 1.00 33.59 192 CYS A CA 1
ATOM 1386 C C . CYS A 1 192 ? 8.275 20.602 30.539 1.00 33.59 192 CYS A C 1
ATOM 1388 O O . CYS A 1 192 ? 8.052 21.785 30.791 1.00 33.59 192 CYS A O 1
ATOM 1390 N N . GLU A 1 193 ? 7.479 19.612 30.949 1.00 37.56 193 GLU A N 1
ATOM 1391 C CA . GLU A 1 193 ? 6.462 19.817 31.961 1.00 37.56 193 GLU A CA 1
ATOM 1392 C C . GLU A 1 193 ? 7.230 20.323 33.177 1.00 37.56 193 GLU A C 1
ATOM 1394 O O . GLU A 1 193 ? 8.132 19.623 33.658 1.00 37.56 193 GLU A O 1
ATOM 1399 N N . PRO A 1 194 ? 6.970 21.562 33.630 1.00 34.09 194 PRO A N 1
ATOM 1400 C CA . PRO A 1 194 ? 7.611 22.044 34.830 1.00 34.09 194 PRO A CA 1
ATOM 1401 C C . PRO A 1 194 ? 7.250 21.050 35.936 1.00 34.09 194 PRO A C 1
ATOM 1403 O O . PRO A 1 194 ? 6.073 20.692 36.056 1.00 34.09 194 PRO A O 1
ATOM 1406 N N . PRO A 1 195 ? 8.228 20.565 36.723 1.00 36.53 195 PRO A N 1
ATOM 1407 C CA . PRO A 1 195 ? 7.912 19.737 37.872 1.00 36.53 195 PRO A CA 1
ATOM 1408 C C . PRO A 1 195 ? 6.858 20.475 38.695 1.00 36.53 195 PRO A C 1
ATOM 1410 O O . PRO A 1 195 ? 7.000 21.671 38.964 1.00 36.53 195 PRO A O 1
ATOM 1413 N N . SER A 1 196 ? 5.771 19.787 39.033 1.00 33.03 196 SER A N 1
ATOM 1414 C CA . SER A 1 196 ? 4.742 20.335 39.906 1.00 33.03 196 SER A CA 1
ATOM 1415 C C . SER A 1 196 ? 5.385 20.694 41.254 1.00 33.03 196 SER A C 1
ATOM 1417 O O . SER A 1 196 ? 5.641 19.803 42.059 1.00 33.03 196 SER A O 1
ATOM 1419 N N . GLU A 1 197 ? 5.663 21.987 41.465 1.00 35.31 197 GLU A N 1
ATOM 1420 C CA . GLU A 1 197 ? 6.238 22.598 42.681 1.00 35.31 197 GLU A CA 1
ATOM 1421 C C . GLU A 1 197 ? 7.657 22.131 43.109 1.00 35.31 197 GLU A C 1
ATOM 1423 O O . GLU A 1 197 ? 8.178 21.125 42.625 1.00 35.31 197 GLU A O 1
ATOM 1428 N N . PRO A 1 198 ? 8.399 22.930 43.913 1.00 36.72 198 PRO A N 1
ATOM 1429 C CA . PRO A 1 198 ? 9.833 23.105 43.712 1.00 36.72 198 PRO A CA 1
ATOM 1430 C C . PRO A 1 198 ? 10.637 21.978 44.353 1.00 36.72 198 PRO A C 1
ATOM 1432 O O . PRO A 1 198 ? 11.083 22.071 45.493 1.00 36.72 198 PRO A O 1
ATOM 1435 N N . GLN A 1 199 ? 10.908 20.922 43.596 1.00 30.62 199 GLN A N 1
ATOM 1436 C CA . GLN A 1 199 ? 11.885 19.921 44.009 1.00 30.62 199 GLN A CA 1
ATOM 1437 C C . GLN A 1 199 ? 13.257 20.286 43.431 1.00 30.62 199 GLN A C 1
ATOM 1439 O O . GLN A 1 199 ? 13.739 19.671 42.484 1.00 30.62 199 GLN A O 1
ATOM 1444 N N . GLN A 1 200 ? 13.914 21.294 44.018 1.00 32.75 200 GLN A N 1
ATOM 1445 C CA . GLN A 1 200 ? 15.372 21.403 43.901 1.00 32.75 200 GLN A CA 1
ATOM 1446 C C . GLN A 1 200 ? 15.997 20.242 44.686 1.00 32.75 200 GLN A C 1
ATOM 1448 O O . GLN A 1 200 ? 16.307 20.360 45.868 1.00 32.75 200 GLN A O 1
ATOM 1453 N N . LYS A 1 201 ? 16.125 19.086 44.032 1.00 35.06 201 LYS A N 1
ATOM 1454 C CA . LYS A 1 201 ? 16.737 17.883 44.604 1.00 35.06 201 LYS A CA 1
ATOM 1455 C C . LYS A 1 201 ? 18.257 17.972 44.481 1.00 35.06 201 LYS A C 1
ATOM 1457 O O . LYS A 1 201 ? 18.782 18.118 43.379 1.00 35.06 201 LYS A O 1
ATOM 1462 N N . LYS A 1 202 ? 18.968 17.871 45.605 1.00 40.41 202 LYS A N 1
ATOM 1463 C CA . LYS A 1 202 ? 20.427 17.678 45.656 1.00 40.41 202 LYS A CA 1
ATOM 1464 C C . LYS A 1 202 ? 20.731 16.221 46.013 1.00 40.41 202 LYS A C 1
ATOM 1466 O O . LYS A 1 202 ? 20.058 15.643 46.859 1.00 40.41 202 LYS A O 1
ATOM 1471 N N . PHE A 1 203 ? 21.757 15.651 45.391 1.00 35.34 203 PHE A N 1
ATOM 1472 C CA . PHE A 1 203 ? 22.246 14.298 45.670 1.00 35.34 203 PHE A CA 1
ATOM 1473 C C . PHE A 1 203 ? 23.427 14.376 46.650 1.00 35.34 203 PHE A C 1
ATOM 1475 O O . PHE A 1 203 ? 24.265 15.270 46.519 1.00 35.34 203 PHE A O 1
ATOM 1482 N N . LYS A 1 204 ? 23.489 13.471 47.640 1.00 39.19 204 LYS A N 1
ATOM 1483 C CA . LYS A 1 204 ? 24.463 13.527 48.753 1.00 39.19 204 LYS A CA 1
ATOM 1484 C C . LYS A 1 204 ? 25.921 13.369 48.292 1.00 39.19 204 LYS A C 1
ATOM 1486 O O . LYS A 1 204 ? 26.802 14.012 48.853 1.00 39.19 204 LYS A O 1
ATOM 1491 N N . THR A 1 205 ? 26.182 12.566 47.262 1.00 40.28 205 THR A N 1
ATOM 1492 C CA . THR A 1 205 ? 27.500 12.386 46.630 1.00 40.28 205 THR A CA 1
ATOM 1493 C C . THR A 1 205 ? 27.357 12.102 45.129 1.00 40.28 205 THR A C 1
ATOM 1495 O O . THR A 1 205 ? 26.299 11.682 44.662 1.00 40.28 205 THR A O 1
ATOM 1498 N N . VAL A 1 206 ? 28.430 12.302 44.352 1.00 40.44 206 VAL A N 1
ATOM 1499 C CA . VAL A 1 206 ? 28.467 11.942 42.915 1.00 40.44 206 VAL A CA 1
ATOM 1500 C C . VAL A 1 206 ? 28.170 10.459 42.707 1.00 40.44 206 VAL A C 1
ATOM 1502 O O . VAL A 1 206 ? 27.493 10.103 41.750 1.00 40.44 206 VAL A O 1
ATOM 1505 N N . ASP A 1 207 ? 28.608 9.605 43.632 1.00 40.03 207 ASP A N 1
ATOM 1506 C CA . ASP A 1 207 ? 28.311 8.176 43.578 1.00 40.03 207 ASP A CA 1
ATOM 1507 C C . ASP A 1 207 ? 26.824 7.884 43.828 1.00 40.03 207 ASP A C 1
ATOM 1509 O O . ASP A 1 207 ? 26.275 7.027 43.149 1.00 40.03 207 ASP A O 1
ATOM 1513 N N . THR A 1 208 ? 26.120 8.630 44.695 1.00 41.62 208 THR A N 1
ATOM 1514 C CA . THR A 1 208 ? 24.649 8.485 44.813 1.00 41.62 208 THR A CA 1
ATOM 1515 C C . THR A 1 208 ? 23.927 8.978 43.560 1.00 41.62 208 THR A C 1
ATOM 1517 O O . THR A 1 208 ? 22.940 8.376 43.150 1.00 41.62 208 THR A O 1
ATOM 1520 N N . LEU A 1 209 ? 24.442 10.029 42.914 1.00 43.97 209 LEU A N 1
ATOM 1521 C CA . LEU A 1 209 ? 23.933 10.526 41.632 1.00 43.97 209 LEU A CA 1
ATOM 1522 C C . LEU A 1 209 ? 24.131 9.484 40.512 1.00 43.97 209 LEU A C 1
ATOM 1524 O O . LEU A 1 209 ? 23.258 9.324 39.664 1.00 43.97 209 LEU A O 1
ATOM 1528 N N . PHE A 1 210 ? 25.237 8.733 40.546 1.00 45.03 210 PHE A N 1
ATOM 1529 C CA . PHE A 1 210 ? 25.552 7.677 39.579 1.00 45.03 210 PHE A CA 1
ATOM 1530 C C . PHE A 1 210 ? 24.780 6.367 39.830 1.00 45.03 210 PHE A C 1
ATOM 1532 O O . PHE A 1 210 ? 24.392 5.696 38.877 1.00 45.03 210 PHE A O 1
ATOM 1539 N N . THR A 1 211 ? 24.515 6.006 41.087 1.00 41.28 211 THR A N 1
ATOM 1540 C CA . THR A 1 211 ? 23.695 4.828 41.424 1.00 41.28 211 THR A CA 1
ATOM 1541 C C . THR A 1 211 ? 22.226 5.054 41.058 1.00 41.28 211 THR A C 1
ATOM 1543 O O . THR A 1 211 ? 21.638 4.204 40.399 1.00 41.28 211 THR A O 1
ATOM 1546 N N . CYS A 1 212 ? 21.664 6.238 41.341 1.00 41.03 212 CYS A N 1
ATOM 1547 C CA . CYS A 1 212 ? 20.333 6.606 40.837 1.00 41.03 212 CYS A CA 1
ATOM 1548 C C . CYS A 1 212 ? 20.282 6.643 39.295 1.00 41.03 212 CYS A C 1
ATOM 1550 O O . CYS A 1 212 ? 19.285 6.236 38.710 1.00 41.03 212 CYS A O 1
ATOM 1552 N N . PHE A 1 213 ? 21.362 7.087 38.633 1.00 45.38 213 PHE A N 1
ATOM 1553 C CA . PHE A 1 213 ? 21.497 7.089 37.167 1.00 45.38 213 PHE A CA 1
ATOM 1554 C C . PHE A 1 213 ? 21.456 5.678 36.555 1.00 45.38 213 PHE A C 1
ATOM 1556 O O . PHE A 1 213 ? 20.921 5.510 35.460 1.00 45.38 213 PHE A O 1
ATOM 1563 N N . GLN A 1 214 ? 21.995 4.660 37.237 1.00 40.69 214 GLN A N 1
ATOM 1564 C CA . GLN A 1 214 ? 21.909 3.271 36.771 1.00 40.69 214 GLN A CA 1
ATOM 1565 C C . GLN A 1 214 ? 20.539 2.634 37.042 1.00 40.69 214 GLN A C 1
ATOM 1567 O O . GLN A 1 214 ? 20.054 1.893 36.186 1.00 40.69 214 GLN A O 1
ATOM 1572 N N . ASP A 1 215 ? 19.899 2.948 38.170 1.00 39.47 215 ASP A N 1
ATOM 1573 C CA . ASP A 1 215 ? 18.595 2.376 38.531 1.00 39.47 215 ASP A CA 1
ATOM 1574 C C . ASP A 1 215 ? 17.440 2.927 37.670 1.00 39.47 215 ASP A C 1
ATOM 1576 O O . ASP A 1 215 ? 16.602 2.146 37.217 1.00 39.47 215 ASP A O 1
ATOM 1580 N N . ASP A 1 216 ? 17.427 4.225 37.331 1.00 37.81 216 ASP A N 1
ATOM 1581 C CA . ASP A 1 216 ? 16.417 4.789 36.411 1.00 37.81 216 ASP A CA 1
ATOM 1582 C C . ASP A 1 216 ? 16.572 4.247 34.974 1.00 37.81 216 ASP A C 1
ATOM 1584 O O . ASP A 1 216 ? 15.578 4.032 34.283 1.00 37.81 216 ASP A O 1
ATOM 1588 N N . TYR A 1 217 ? 17.801 3.941 34.532 1.00 35.91 217 TYR A N 1
ATOM 1589 C CA . TYR A 1 217 ? 18.051 3.290 33.235 1.00 35.91 217 TYR A CA 1
ATOM 1590 C C . TYR A 1 217 ? 17.618 1.812 33.227 1.00 35.91 217 TYR A C 1
ATOM 1592 O O . TYR A 1 217 ? 17.178 1.287 32.202 1.00 35.91 217 TYR A O 1
ATOM 1600 N N . ALA A 1 218 ? 17.714 1.123 34.368 1.00 34.62 218 ALA A N 1
ATOM 1601 C CA . ALA A 1 218 ? 17.244 -0.253 34.519 1.00 34.62 218 ALA A CA 1
ATOM 1602 C C . ALA A 1 218 ? 15.713 -0.353 34.676 1.00 34.62 218 ALA A C 1
ATOM 1604 O O . ALA A 1 218 ? 15.132 -1.396 34.356 1.00 34.62 218 ALA A O 1
ATOM 1605 N N . HIS A 1 219 ? 15.041 0.714 35.121 1.00 35.81 219 HIS A N 1
ATOM 1606 C CA . HIS A 1 219 ? 13.593 0.722 35.339 1.00 35.81 219 HIS A CA 1
ATOM 1607 C C . HIS A 1 219 ? 12.744 0.706 34.064 1.00 35.81 219 HIS A C 1
ATOM 1609 O O . HIS A 1 219 ? 11.605 0.236 34.122 1.00 35.81 219 HIS A O 1
ATOM 1615 N N . ASP A 1 220 ? 13.307 1.068 32.908 1.00 38.62 220 ASP A N 1
ATOM 1616 C CA . ASP A 1 220 ? 12.669 0.794 31.613 1.00 38.62 220 ASP A CA 1
ATOM 1617 C C . ASP A 1 220 ? 12.700 -0.703 31.240 1.00 38.62 220 ASP A C 1
ATOM 1619 O O . ASP A 1 220 ? 12.047 -1.106 30.277 1.00 38.62 220 ASP A O 1
ATOM 1623 N N . ASN A 1 221 ? 13.390 -1.560 32.013 1.00 36.44 221 ASN A N 1
ATOM 1624 C CA . ASN A 1 221 ? 13.507 -2.991 31.717 1.00 36.44 221 ASN A CA 1
ATOM 1625 C C . ASN A 1 221 ? 13.139 -3.984 32.838 1.00 36.44 221 ASN A C 1
ATOM 1627 O O . ASN A 1 221 ? 12.908 -5.144 32.500 1.00 36.44 221 ASN A O 1
ATOM 1631 N N . LEU A 1 222 ? 13.002 -3.620 34.123 1.00 28.61 222 LEU A N 1
ATOM 1632 C CA . LEU A 1 222 ? 12.535 -4.562 35.163 1.00 28.61 222 LEU A CA 1
ATOM 1633 C C . LEU A 1 222 ? 11.673 -3.885 36.251 1.00 28.61 222 LEU A C 1
ATOM 1635 O O . LEU A 1 222 ? 12.068 -2.904 36.882 1.00 28.61 222 LEU A O 1
ATOM 1639 N N . LYS A 1 223 ? 10.476 -4.444 36.485 1.00 36.53 223 LYS A N 1
ATOM 1640 C CA . LYS A 1 223 ? 9.566 -4.067 37.579 1.00 36.53 223 LYS A CA 1
ATOM 1641 C C . LYS A 1 223 ? 10.024 -4.721 38.890 1.00 36.53 223 LYS A C 1
ATOM 1643 O O . LYS A 1 223 ? 10.261 -5.924 38.902 1.00 36.53 223 LYS A O 1
ATOM 1648 N N . ASP A 1 224 ? 9.989 -3.937 39.970 1.00 38.44 224 ASP A N 1
ATOM 1649 C CA . ASP A 1 224 ? 9.827 -4.380 41.370 1.00 38.44 224 ASP A CA 1
ATOM 1650 C C . ASP A 1 224 ? 11.081 -4.573 42.255 1.00 38.44 224 ASP A C 1
ATOM 1652 O O . ASP A 1 224 ? 11.307 -5.643 42.806 1.00 38.44 224 ASP A O 1
ATOM 1656 N N . ASN A 1 225 ? 11.866 -3.508 42.471 1.00 30.75 225 ASN A N 1
ATOM 1657 C CA . ASN A 1 225 ? 12.658 -3.344 43.703 1.00 30.75 225 ASN A CA 1
ATOM 1658 C C . ASN A 1 225 ? 12.930 -1.852 43.959 1.00 30.75 225 ASN A C 1
ATOM 1660 O O . ASN A 1 225 ? 13.706 -1.234 43.239 1.00 30.75 225 ASN A O 1
ATOM 1664 N N . ARG A 1 226 ? 12.280 -1.253 44.966 1.00 31.59 226 ARG A N 1
ATOM 1665 C CA . ARG A 1 226 ? 12.531 0.149 45.346 1.00 31.59 226 ARG A CA 1
ATOM 1666 C C . ARG A 1 226 ? 13.737 0.235 46.277 1.00 31.59 226 ARG A C 1
ATOM 1668 O O . ARG A 1 226 ? 13.696 -0.328 47.368 1.00 31.59 226 ARG A O 1
ATOM 1675 N N . VAL A 1 227 ? 14.756 0.993 45.884 1.00 32.06 227 VAL A N 1
ATOM 1676 C CA . VAL A 1 227 ? 15.756 1.540 46.809 1.00 32.06 227 VAL A CA 1
ATOM 1677 C C . VAL A 1 227 ? 15.288 2.943 47.197 1.00 32.06 227 VAL A C 1
ATOM 1679 O O . VAL A 1 227 ? 15.104 3.803 46.340 1.00 32.06 227 VAL A O 1
ATOM 1682 N N . GLU A 1 228 ? 15.025 3.165 48.481 1.00 32.09 228 GLU A N 1
ATOM 1683 C CA . GLU A 1 228 ? 14.584 4.463 49.000 1.00 32.09 228 GLU A CA 1
ATOM 1684 C C . GLU A 1 228 ? 15.818 5.356 49.221 1.00 32.09 228 GLU A C 1
ATOM 1686 O O . GLU A 1 228 ? 16.698 5.036 50.019 1.00 32.09 228 GLU A O 1
ATOM 1691 N N . CYS A 1 229 ? 15.945 6.436 48.444 1.00 33.16 229 CYS A N 1
ATOM 1692 C CA . CYS A 1 229 ? 17.077 7.360 48.536 1.00 33.16 229 CYS A CA 1
ATOM 1693 C C . CYS A 1 229 ? 16.833 8.400 49.644 1.00 33.16 229 CYS A C 1
ATOM 1695 O O . CYS A 1 229 ? 15.936 9.227 49.515 1.00 33.16 229 CYS A O 1
ATOM 1697 N N . ASP A 1 230 ? 17.642 8.391 50.707 1.00 28.48 230 ASP A N 1
ATOM 1698 C CA . ASP A 1 230 ? 17.549 9.356 51.817 1.00 28.48 230 ASP A CA 1
ATOM 1699 C C . ASP A 1 230 ? 18.076 10.760 51.442 1.00 28.48 230 ASP A C 1
ATOM 1701 O O . ASP A 1 230 ? 19.195 10.914 50.940 1.00 28.48 230 ASP A O 1
ATOM 1705 N N . TYR A 1 231 ? 17.305 11.806 51.768 1.00 34.94 231 TYR A N 1
ATOM 1706 C CA . TYR A 1 231 ? 17.613 13.222 51.502 1.00 34.94 231 TYR A CA 1
ATOM 1707 C C . TYR A 1 231 ? 17.739 14.031 52.815 1.00 34.94 231 TYR A C 1
ATOM 1709 O O . TYR A 1 231 ? 16.949 13.832 53.731 1.00 34.94 231 TYR A O 1
ATOM 1717 N N . GLU A 1 232 ? 18.667 14.997 52.907 1.00 27.27 232 GLU A N 1
ATOM 1718 C CA . GLU A 1 232 ? 18.716 15.998 54.002 1.00 27.27 232 GLU A CA 1
ATOM 1719 C C . GLU A 1 232 ? 18.826 17.433 53.447 1.00 27.27 232 GLU A C 1
ATOM 1721 O O . GLU A 1 232 ? 19.435 17.661 52.401 1.00 27.27 232 GLU A O 1
ATOM 1726 N N . SER A 1 233 ? 18.225 18.407 54.142 1.00 26.64 233 SER A N 1
ATOM 1727 C CA . SER A 1 233 ? 18.051 19.800 53.696 1.00 26.64 233 SER A CA 1
ATOM 1728 C C . SER A 1 233 ? 19.207 20.739 54.086 1.00 26.64 233 SER A C 1
ATOM 1730 O O . SER A 1 233 ? 19.535 20.834 55.267 1.00 26.64 233 SER A O 1
ATOM 1732 N N . GLY A 1 234 ? 19.745 21.513 53.130 1.00 31.27 234 GLY A N 1
ATOM 1733 C CA . GLY A 1 234 ? 20.677 22.627 53.386 1.00 31.27 234 GLY A CA 1
ATOM 1734 C C . GLY A 1 234 ? 21.234 23.314 52.123 1.00 31.27 234 GLY A C 1
ATOM 1735 O O . GLY A 1 234 ? 21.431 22.680 51.079 1.00 31.27 234 GLY A O 1
ATOM 1736 N N . GLU A 1 235 ? 21.496 24.626 52.200 1.00 26.27 235 GLU A N 1
ATOM 1737 C CA . GLU A 1 235 ? 22.206 25.389 51.162 1.00 26.27 235 GLU A CA 1
ATOM 1738 C C . GLU A 1 235 ? 23.719 25.158 51.271 1.00 26.27 235 GLU A C 1
ATOM 1740 O O . GLU A 1 235 ? 24.313 25.320 52.330 1.00 26.27 235 GLU A O 1
ATOM 1745 N N . TYR A 1 236 ? 24.344 24.798 50.150 1.00 34.97 236 TYR A N 1
ATOM 1746 C CA . TYR A 1 236 ? 25.797 24.684 50.030 1.00 34.97 236 TYR A CA 1
ATOM 1747 C C . TYR A 1 236 ? 26.209 25.236 48.669 1.00 34.97 236 TYR A C 1
ATOM 1749 O O . TYR A 1 236 ? 25.599 24.884 47.649 1.00 34.97 236 TYR A O 1
ATOM 1757 N N . GLU A 1 237 ? 27.221 26.095 48.694 1.00 32.75 237 GLU A N 1
ATOM 1758 C CA . GLU A 1 237 ? 27.938 26.664 47.558 1.00 32.75 237 GLU A CA 1
ATOM 1759 C C . GLU A 1 237 ? 29.222 25.837 47.370 1.00 32.75 237 GLU A C 1
ATOM 1761 O O . GLU A 1 237 ? 29.991 25.670 48.315 1.00 32.75 237 GLU A O 1
ATOM 1766 N N . TYR A 1 238 ? 29.416 25.232 46.193 1.00 36.41 238 TYR A N 1
ATOM 1767 C CA . TYR A 1 238 ? 30.596 24.402 45.923 1.00 36.41 238 TYR A CA 1
ATOM 1768 C C . TYR A 1 238 ? 31.769 25.289 45.504 1.00 36.41 238 TYR A C 1
ATOM 1770 O O . TYR A 1 238 ? 31.651 26.046 44.538 1.00 36.41 238 TYR A O 1
ATOM 1778 N N . ASP A 1 239 ? 32.904 25.179 46.196 1.00 34.41 239 ASP A N 1
ATOM 1779 C CA . ASP A 1 239 ? 34.120 25.905 45.827 1.00 34.41 239 ASP A CA 1
ATOM 1780 C C . ASP A 1 239 ? 34.843 25.246 44.630 1.00 34.41 239 ASP A C 1
ATOM 1782 O O . ASP A 1 239 ? 34.717 24.049 44.357 1.00 34.41 239 ASP A O 1
ATOM 1786 N N . THR A 1 240 ? 35.607 26.055 43.895 1.00 36.81 240 THR A N 1
ATOM 1787 C CA . THR A 1 240 ? 36.392 25.699 42.699 1.00 36.81 240 THR A CA 1
ATOM 1788 C C . THR A 1 240 ? 37.269 24.444 42.825 1.00 36.81 240 THR A C 1
ATOM 1790 O O . THR A 1 240 ? 37.484 23.752 41.832 1.00 36.81 240 THR A O 1
ATOM 1793 N N . ASN A 1 241 ? 37.773 24.123 44.014 1.00 38.38 241 ASN A N 1
ATOM 1794 C CA . ASN A 1 241 ? 38.584 22.935 44.271 1.00 38.38 241 ASN A CA 1
ATOM 1795 C C . ASN A 1 241 ? 37.744 21.654 44.253 1.00 38.38 241 ASN A C 1
ATOM 1797 O O . ASN A 1 241 ? 38.188 20.654 43.694 1.00 38.38 241 ASN A O 1
ATOM 1801 N N . GLN A 1 242 ? 36.507 21.700 44.758 1.00 36.16 242 GLN A N 1
ATOM 1802 C CA . GLN A 1 242 ? 35.592 20.554 44.701 1.00 36.16 242 GLN A CA 1
ATOM 1803 C C . GLN A 1 242 ? 35.116 20.267 43.272 1.00 36.16 242 GLN A C 1
ATOM 1805 O O . GLN A 1 242 ? 34.908 19.113 42.905 1.00 36.16 242 GLN A O 1
ATOM 1810 N N . LEU A 1 243 ? 35.014 21.303 42.434 1.00 39.53 243 LEU A N 1
ATOM 1811 C CA . LEU A 1 243 ? 34.742 21.149 41.002 1.00 39.53 243 LEU A CA 1
ATOM 1812 C C . LEU A 1 243 ? 35.920 20.497 40.256 1.00 39.53 243 LEU A C 1
ATOM 1814 O O . LEU A 1 243 ? 35.703 19.647 39.398 1.00 39.53 243 LEU A O 1
ATOM 1818 N N . ASN A 1 244 ? 37.162 20.821 40.626 1.00 38.41 244 ASN A N 1
ATOM 1819 C CA . ASN A 1 244 ? 38.355 20.215 40.023 1.00 38.41 244 ASN A CA 1
ATOM 1820 C C . ASN A 1 244 ? 38.545 18.731 40.403 1.00 38.41 244 ASN A C 1
ATOM 1822 O O . ASN A 1 244 ? 39.063 17.954 39.599 1.00 38.41 244 ASN A O 1
ATOM 1826 N N . GLU A 1 245 ? 38.131 18.314 41.603 1.00 42.78 245 GLU A N 1
ATOM 1827 C CA . GLU A 1 245 ? 38.122 16.893 41.989 1.00 42.78 245 GLU A CA 1
ATOM 1828 C C . GLU A 1 245 ? 37.027 16.104 41.250 1.00 42.78 245 GLU A C 1
ATOM 1830 O O . GLU A 1 245 ? 37.273 14.977 40.807 1.00 42.78 245 GLU A O 1
ATOM 1835 N N . LEU A 1 246 ? 35.859 16.723 41.023 1.00 40.66 246 LEU A N 1
ATOM 1836 C CA . LEU A 1 246 ? 34.786 16.189 40.173 1.00 40.66 246 LEU A CA 1
ATOM 1837 C C . LEU A 1 246 ? 35.278 15.922 38.741 1.00 40.66 246 LEU A C 1
ATOM 1839 O O . LEU A 1 246 ? 35.014 14.857 38.179 1.00 40.66 246 LEU A O 1
ATOM 1843 N N . ASP A 1 247 ? 36.033 16.869 38.177 1.00 41.84 247 ASP A N 1
ATOM 1844 C CA . ASP A 1 247 ? 36.598 16.783 36.828 1.00 41.84 247 ASP A CA 1
ATOM 1845 C C . ASP A 1 247 ? 37.547 15.589 36.683 1.00 41.84 247 ASP A C 1
ATOM 1847 O O . ASP A 1 247 ? 37.450 14.816 35.727 1.00 41.84 247 ASP A O 1
ATOM 1851 N N . GLN A 1 248 ? 38.444 15.395 37.653 1.00 41.44 248 GLN A N 1
ATOM 1852 C CA . GLN A 1 248 ? 39.419 14.297 37.660 1.00 41.44 248 GLN A CA 1
ATOM 1853 C C . GLN A 1 248 ? 38.752 12.917 37.804 1.00 41.44 248 GLN A C 1
ATOM 1855 O O . GLN A 1 248 ? 39.232 11.936 37.227 1.00 41.44 248 GLN A O 1
ATOM 1860 N N . TYR A 1 249 ? 37.640 12.830 38.542 1.00 40.59 249 TYR A N 1
ATOM 1861 C CA . TYR A 1 249 ? 36.873 11.592 38.716 1.00 40.59 249 TYR A CA 1
ATOM 1862 C C . TYR A 1 249 ? 36.069 11.225 37.458 1.00 40.59 249 TYR A C 1
ATOM 1864 O O . TYR A 1 249 ? 36.134 10.085 36.990 1.00 40.59 249 TYR A O 1
ATOM 1872 N N . LEU A 1 250 ? 35.374 12.196 36.854 1.00 42.31 250 LEU A N 1
ATOM 1873 C CA . LEU A 1 250 ? 34.549 11.988 35.656 1.00 42.31 250 LEU A CA 1
ATOM 1874 C C . LEU A 1 250 ? 35.390 11.629 34.418 1.00 42.31 250 LEU A C 1
ATOM 1876 O O . LEU A 1 250 ? 34.992 10.758 33.645 1.00 42.31 250 LEU A O 1
ATOM 1880 N N . ILE A 1 251 ? 36.593 12.201 34.272 1.00 43.91 251 ILE A N 1
ATOM 1881 C CA . ILE A 1 251 ? 37.548 11.851 33.201 1.00 43.91 251 ILE A CA 1
ATOM 1882 C C . ILE A 1 251 ? 37.967 10.370 33.252 1.00 43.91 251 ILE A C 1
ATOM 1884 O O . ILE A 1 251 ? 38.242 9.778 32.210 1.00 43.91 251 ILE A O 1
ATOM 1888 N N . ARG A 1 252 ? 38.018 9.753 34.441 1.00 43.97 252 ARG A N 1
ATOM 1889 C CA . ARG A 1 252 ? 38.442 8.350 34.607 1.00 43.97 252 ARG A CA 1
ATOM 1890 C C . ARG A 1 252 ? 37.325 7.326 34.399 1.00 43.97 252 ARG A C 1
ATOM 1892 O O . ARG A 1 252 ? 37.640 6.173 34.119 1.00 43.97 252 ARG A O 1
ATOM 1899 N N . LYS A 1 253 ? 36.056 7.710 34.575 1.00 40.88 253 LYS A N 1
ATOM 1900 C CA . LYS A 1 253 ? 34.907 6.783 34.568 1.00 40.88 253 LYS A CA 1
ATOM 1901 C C . LYS A 1 253 ? 34.025 6.848 33.321 1.00 40.88 253 LYS A C 1
ATOM 1903 O O . LYS A 1 253 ? 33.272 5.906 33.089 1.00 40.88 253 LYS A O 1
ATOM 1908 N N . ILE A 1 254 ? 34.098 7.916 32.530 1.00 44.12 254 ILE A N 1
ATOM 1909 C CA . ILE A 1 254 ? 33.312 8.039 31.296 1.00 44.12 254 ILE A CA 1
ATOM 1910 C C . ILE A 1 254 ? 34.038 7.300 30.162 1.00 44.12 254 ILE A C 1
ATOM 1912 O O . ILE A 1 254 ? 35.027 7.794 29.621 1.00 44.12 254 ILE A O 1
ATOM 1916 N N . ASP A 1 255 ? 33.544 6.114 29.802 1.00 42.66 255 ASP A N 1
ATOM 1917 C CA . ASP A 1 255 ? 33.958 5.417 28.581 1.00 42.66 255 ASP A CA 1
ATOM 1918 C C . ASP A 1 255 ? 33.344 6.108 27.347 1.00 42.66 255 ASP A C 1
ATOM 1920 O O . ASP A 1 255 ? 32.181 6.506 27.351 1.00 42.66 255 ASP A O 1
ATOM 1924 N N . LYS A 1 256 ? 34.120 6.271 26.270 1.00 38.34 256 LYS A N 1
ATOM 1925 C CA . LYS A 1 256 ? 33.717 7.020 25.058 1.00 38.34 256 LYS A CA 1
ATOM 1926 C C . LYS A 1 256 ? 32.511 6.414 24.331 1.00 38.34 256 LYS A C 1
ATOM 1928 O O . LYS A 1 256 ? 31.922 7.074 23.482 1.00 38.34 256 LYS A O 1
ATOM 1933 N N . SER A 1 257 ? 32.180 5.161 24.627 1.00 37.97 257 SER A N 1
ATOM 1934 C CA . SER A 1 257 ? 31.149 4.371 23.953 1.00 37.97 257 SER A CA 1
ATOM 1935 C C . SER A 1 257 ? 29.717 4.677 24.416 1.00 37.97 257 SER A C 1
ATOM 1937 O O . SER A 1 257 ? 28.773 4.338 23.706 1.00 37.97 257 SER A O 1
ATOM 1939 N N . SER A 1 258 ? 29.535 5.328 25.570 1.00 39.97 258 SER A N 1
ATOM 1940 C CA . SER A 1 258 ? 28.225 5.494 26.220 1.00 39.97 258 SER A CA 1
ATOM 1941 C C . SER A 1 258 ? 27.571 6.869 26.034 1.00 39.97 258 SER A C 1
ATOM 1943 O O . SER A 1 258 ? 26.420 7.049 26.428 1.00 39.97 258 SER A O 1
ATOM 1945 N N . ILE A 1 259 ? 28.246 7.829 25.389 1.00 40.09 259 ILE A N 1
ATOM 1946 C CA . ILE A 1 259 ? 27.687 9.160 25.097 1.00 40.09 259 ILE A CA 1
ATOM 1947 C C . ILE A 1 259 ? 27.245 9.214 23.629 1.00 40.09 259 ILE A C 1
ATOM 1949 O O . ILE A 1 259 ? 28.053 9.421 22.726 1.00 40.09 259 ILE A O 1
ATOM 1953 N N . THR A 1 260 ? 25.947 9.032 23.388 1.00 39.91 260 THR A N 1
ATOM 1954 C CA . THR A 1 260 ? 25.298 9.245 22.079 1.00 39.91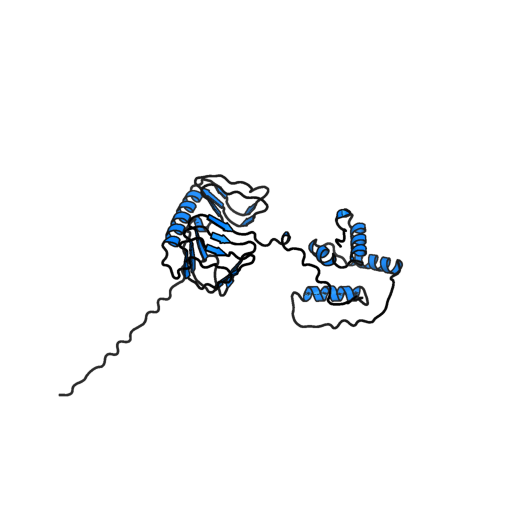 260 THR A CA 1
ATOM 1955 C C . THR A 1 260 ? 24.617 10.617 22.036 1.00 39.91 260 THR A C 1
ATOM 1957 O O . THR A 1 260 ? 24.350 11.201 23.085 1.00 39.91 260 THR A O 1
ATOM 1960 N N . ASN A 1 261 ? 24.296 11.151 20.851 1.00 39.09 261 ASN A N 1
ATOM 1961 C CA . ASN A 1 261 ? 23.596 12.445 20.729 1.00 39.09 261 ASN A CA 1
ATOM 1962 C C . ASN A 1 261 ? 22.282 12.490 21.540 1.00 39.09 261 ASN A C 1
ATOM 1964 O O . ASN A 1 261 ? 21.998 13.501 22.173 1.00 39.09 261 ASN A O 1
ATOM 1968 N N . ASN A 1 262 ? 21.575 11.361 21.657 1.00 37.19 262 ASN A N 1
ATOM 1969 C CA . ASN A 1 262 ? 20.355 11.236 22.465 1.00 37.19 262 ASN A CA 1
ATOM 1970 C C . ASN A 1 262 ? 20.583 11.489 23.967 1.00 37.19 262 ASN A C 1
ATOM 1972 O O . ASN A 1 262 ? 19.683 11.949 24.665 1.00 37.19 262 ASN A O 1
ATOM 1976 N N . SER A 1 263 ? 21.790 11.221 24.480 1.00 38.59 263 SER A N 1
ATOM 1977 C CA . SER A 1 263 ? 22.133 11.485 25.884 1.00 38.59 263 SER A CA 1
ATOM 1978 C C . SER A 1 263 ? 22.278 12.979 26.191 1.00 38.59 263 SER A C 1
ATOM 1980 O O . SER A 1 263 ? 22.096 13.383 27.333 1.00 38.59 263 SER A O 1
ATOM 1982 N N . LEU A 1 264 ? 22.553 13.821 25.189 1.00 38.81 264 LEU A N 1
ATOM 1983 C CA . LEU A 1 264 ? 22.668 15.274 25.352 1.00 38.81 264 LEU A CA 1
ATOM 1984 C C . LEU A 1 264 ? 21.303 15.976 25.381 1.00 38.81 264 LEU A C 1
ATOM 1986 O O . LEU A 1 264 ? 21.170 16.996 26.059 1.00 38.81 264 LEU A O 1
ATOM 1990 N N . ASP A 1 265 ? 20.292 15.420 24.712 1.00 39.78 265 ASP A N 1
ATOM 1991 C CA . ASP A 1 265 ? 18.958 16.023 24.622 1.00 39.78 265 ASP A CA 1
ATOM 1992 C C . ASP A 1 265 ? 18.154 15.899 25.925 1.00 39.78 265 ASP A C 1
ATOM 1994 O O . ASP A 1 265 ? 17.478 16.851 26.316 1.00 39.78 265 ASP A O 1
ATOM 1998 N N . PHE A 1 266 ? 18.318 14.806 26.682 1.00 39.62 266 PHE A N 1
ATOM 1999 C CA . PHE A 1 266 ? 17.718 14.644 28.020 1.00 39.62 266 PHE A CA 1
ATOM 2000 C C . PHE A 1 266 ? 18.177 15.730 29.014 1.00 39.62 266 PHE A C 1
ATOM 2002 O O . PHE A 1 266 ? 17.419 16.191 29.868 1.00 39.62 266 PHE A O 1
ATOM 2009 N N . TRP A 1 267 ? 19.424 16.190 28.886 1.00 40.66 267 TRP A N 1
ATOM 2010 C CA . TRP A 1 267 ? 20.044 17.124 29.830 1.00 40.66 267 TRP A CA 1
ATOM 2011 C C . TRP A 1 267 ? 19.835 18.606 29.498 1.00 40.66 267 TRP A C 1
ATOM 2013 O O . TRP A 1 267 ? 20.140 19.462 30.336 1.00 40.66 267 TRP A O 1
ATOM 2023 N N . ARG A 1 268 ? 19.262 18.935 28.332 1.00 41.62 268 ARG A N 1
ATOM 2024 C CA . ARG A 1 268 ? 18.978 20.325 27.930 1.00 41.62 268 ARG A CA 1
ATOM 2025 C C . ARG A 1 268 ? 18.000 21.054 28.866 1.00 41.62 268 ARG A C 1
ATOM 2027 O O . ARG A 1 268 ? 18.017 22.281 28.883 1.00 41.62 268 ARG A O 1
ATOM 2034 N N . CYS A 1 269 ? 17.244 20.345 29.714 1.00 38.31 269 CYS A N 1
ATOM 2035 C CA . CYS A 1 269 ? 16.279 20.953 30.643 1.00 38.31 269 CYS A CA 1
ATOM 2036 C C . CYS A 1 269 ? 16.772 21.252 32.080 1.00 38.31 269 CYS A C 1
ATOM 2038 O O . CYS A 1 269 ? 15.983 21.725 32.894 1.00 38.31 269 CYS A O 1
ATOM 2040 N N . HIS A 1 270 ? 18.063 21.076 32.414 1.00 43.75 270 HIS A N 1
ATOM 2041 C CA . HIS A 1 270 ? 18.605 21.403 33.753 1.00 43.75 270 HIS A CA 1
ATOM 2042 C C . HIS A 1 270 ? 19.696 22.493 33.706 1.00 43.75 270 HIS A C 1
ATOM 2044 O O . HIS A 1 270 ? 20.892 22.253 33.524 1.00 43.75 270 HIS A O 1
ATOM 2050 N N . THR A 1 271 ? 19.274 23.741 33.913 1.00 48.94 271 THR A N 1
ATOM 2051 C CA . THR A 1 271 ? 19.938 24.968 33.428 1.00 48.94 271 THR A CA 1
ATOM 2052 C C . THR A 1 271 ? 21.255 25.368 34.116 1.00 48.94 271 THR A C 1
ATOM 2054 O O . THR A 1 271 ? 21.956 26.241 33.609 1.00 48.94 271 THR A O 1
ATOM 2057 N N . LYS A 1 272 ? 21.647 24.766 35.249 1.00 39.81 272 LYS A N 1
ATOM 2058 C CA . LYS A 1 272 ? 22.923 25.108 35.929 1.00 39.81 272 LYS A CA 1
ATOM 2059 C C . LYS A 1 272 ? 23.994 24.018 35.851 1.00 39.81 272 LYS A C 1
ATOM 2061 O O . LYS A 1 272 ? 25.168 24.346 35.707 1.00 39.81 272 LYS A O 1
ATOM 2066 N N . GLN A 1 273 ? 23.610 22.743 35.879 1.00 46.16 273 GLN A N 1
ATOM 2067 C CA . GLN A 1 273 ? 24.552 21.620 35.777 1.00 46.16 273 GLN A CA 1
ATOM 2068 C C . GLN A 1 273 ? 24.972 21.352 34.321 1.00 46.16 273 GLN A C 1
ATOM 2070 O O . GLN A 1 273 ? 26.134 21.030 34.073 1.00 46.16 273 GLN A O 1
ATOM 2075 N N . PHE A 1 274 ? 24.084 21.614 33.350 1.00 46.66 274 PHE A N 1
ATOM 2076 C CA . PHE A 1 274 ? 24.370 21.467 31.919 1.00 46.66 274 PHE A CA 1
ATOM 2077 C C . PHE A 1 274 ? 25.516 22.368 31.446 1.00 46.66 274 PHE A C 1
ATOM 2079 O O . PHE A 1 274 ? 26.398 21.914 30.726 1.00 46.66 274 PHE A O 1
ATOM 2086 N N . LEU A 1 275 ? 25.578 23.629 31.893 1.00 43.72 275 LEU A N 1
ATOM 2087 C CA . LEU A 1 275 ? 26.659 24.531 31.481 1.00 43.72 275 LEU A CA 1
ATOM 2088 C C . LEU A 1 275 ? 28.035 24.068 31.983 1.00 43.72 275 LEU A C 1
ATOM 2090 O O . LEU A 1 275 ? 29.034 24.323 31.312 1.00 43.72 275 LEU A O 1
ATOM 2094 N N . LEU A 1 276 ? 28.095 23.415 33.148 1.00 43.94 276 LEU A N 1
ATOM 2095 C CA . LEU A 1 276 ? 29.339 22.881 33.702 1.00 43.94 276 LEU A CA 1
ATOM 2096 C C . LEU A 1 276 ? 29.780 21.624 32.941 1.00 43.94 276 LEU A C 1
ATOM 2098 O O . LEU A 1 276 ? 30.921 21.555 32.487 1.00 43.94 276 LEU A O 1
ATOM 2102 N N . LEU A 1 277 ? 28.847 20.695 32.703 1.00 48.69 277 LEU A N 1
ATOM 2103 C CA . LEU A 1 277 ? 29.097 19.471 31.940 1.00 48.69 277 LEU A CA 1
ATOM 2104 C C . LEU A 1 277 ? 29.473 19.776 30.477 1.00 48.69 277 LEU A C 1
ATOM 2106 O O . LEU A 1 277 ? 30.457 19.248 29.965 1.00 48.69 277 LEU A O 1
ATOM 2110 N N . CYS A 1 278 ? 28.760 20.699 29.818 1.00 45.56 278 CYS A N 1
ATOM 2111 C CA . CYS A 1 278 ? 29.039 21.121 28.437 1.00 45.56 278 CYS A CA 1
ATOM 2112 C C . CYS A 1 278 ? 30.398 21.842 28.345 1.00 45.56 278 CYS A C 1
ATOM 2114 O O . CYS A 1 278 ? 31.135 21.643 27.380 1.00 45.56 278 CYS A O 1
ATOM 2116 N N . LYS A 1 279 ? 30.794 22.625 29.367 1.00 45.31 279 LYS A N 1
ATOM 2117 C CA . LYS A 1 279 ? 32.146 23.217 29.456 1.00 45.31 279 LYS A CA 1
ATOM 2118 C C . LYS A 1 279 ? 33.237 22.151 29.608 1.00 45.31 279 LYS A C 1
ATOM 2120 O O . LYS A 1 279 ? 34.283 22.301 28.976 1.00 45.31 279 LYS A O 1
ATOM 2125 N N . LEU A 1 280 ? 32.992 21.083 30.371 1.00 46.00 280 LEU A N 1
ATOM 2126 C CA . LEU A 1 280 ? 33.914 19.947 30.498 1.00 46.00 280 LEU A CA 1
ATOM 2127 C C . LEU A 1 280 ? 34.094 19.206 29.178 1.00 46.00 280 LEU A C 1
ATOM 2129 O O . LEU A 1 280 ? 35.214 19.034 28.699 1.00 46.00 280 LEU A O 1
ATOM 2133 N N . VAL A 1 281 ? 32.979 18.819 28.558 1.00 46.12 281 VAL A N 1
ATOM 2134 C CA . VAL A 1 281 ? 32.960 18.073 27.295 1.00 46.12 281 VAL A CA 1
ATOM 2135 C C . VAL A 1 281 ? 33.610 18.901 26.179 1.00 46.12 281 VAL A C 1
ATOM 2137 O O . VAL A 1 281 ? 34.429 18.386 25.421 1.00 46.12 281 VAL A O 1
ATOM 2140 N N . LYS A 1 282 ? 33.369 20.219 26.135 1.00 53.09 282 LYS A N 1
ATOM 2141 C CA . LYS A 1 282 ? 34.031 21.147 25.202 1.00 53.09 282 LYS A CA 1
ATOM 2142 C C . LYS A 1 282 ? 35.552 21.183 25.375 1.00 53.09 282 LYS A C 1
ATOM 2144 O O . LYS A 1 282 ? 36.273 21.268 24.381 1.00 53.09 282 LYS A O 1
ATOM 2149 N N . ARG A 1 283 ? 36.039 21.133 26.620 1.00 42.56 283 ARG A N 1
ATOM 2150 C CA . ARG A 1 283 ? 37.473 21.195 26.943 1.00 42.56 283 ARG A CA 1
ATOM 2151 C C . ARG A 1 283 ? 38.198 19.883 26.633 1.00 42.56 283 ARG A C 1
ATOM 2153 O O . ARG A 1 283 ? 39.364 19.931 26.261 1.00 42.56 283 ARG A O 1
ATOM 2160 N N . ILE A 1 284 ? 37.510 18.747 26.751 1.00 43.91 284 ILE A N 1
ATOM 2161 C CA . ILE A 1 284 ? 38.071 17.409 26.505 1.00 43.91 284 ILE A CA 1
ATOM 2162 C C . ILE A 1 284 ? 38.000 17.020 25.014 1.00 43.91 284 ILE A C 1
ATOM 2164 O O . ILE A 1 284 ? 38.906 16.349 24.524 1.00 43.91 284 ILE A O 1
ATOM 2168 N N . TYR A 1 285 ? 36.965 17.455 24.279 1.00 42.81 285 TYR A N 1
ATOM 2169 C CA . TYR A 1 285 ? 36.641 16.919 22.944 1.00 42.81 285 TYR A CA 1
ATOM 2170 C C . TYR A 1 285 ? 36.602 17.948 21.791 1.00 42.81 285 TYR A C 1
ATOM 2172 O O . TYR A 1 285 ? 36.268 17.579 20.669 1.00 42.81 285 TYR A O 1
ATOM 2180 N N . SER A 1 286 ? 36.940 19.226 22.023 1.00 43.53 286 SER A N 1
ATOM 2181 C CA . SER A 1 286 ? 37.078 20.271 20.979 1.00 43.53 286 SER A CA 1
ATOM 2182 C C . SER A 1 286 ? 35.857 20.475 20.052 1.00 43.53 286 SER A C 1
ATOM 2184 O O . SER A 1 286 ? 36.005 20.747 18.862 1.00 43.53 286 SER A O 1
ATOM 2186 N N . ILE A 1 287 ? 34.639 20.384 20.594 1.00 42.03 287 ILE A N 1
ATOM 2187 C CA . ILE A 1 287 ? 33.370 20.527 19.848 1.00 42.03 287 ILE A CA 1
ATOM 2188 C C . ILE A 1 287 ? 33.029 22.024 19.589 1.00 42.03 287 ILE A C 1
ATOM 2190 O O . ILE A 1 287 ? 33.262 22.859 20.475 1.00 42.03 287 ILE A O 1
ATOM 2194 N N . PRO A 1 288 ? 32.469 22.406 18.413 1.00 41.38 288 PRO A N 1
ATOM 2195 C CA . PRO A 1 288 ? 32.123 23.795 18.073 1.00 41.38 288 PRO A CA 1
ATOM 2196 C C . PRO A 1 288 ? 31.046 24.432 18.976 1.00 41.38 288 PRO A C 1
ATOM 2198 O O . PRO A 1 288 ? 30.113 23.781 19.450 1.00 41.38 288 PRO A O 1
ATOM 2201 N N . ALA A 1 289 ? 31.179 25.749 19.194 1.00 41.72 289 ALA A N 1
ATOM 2202 C CA . ALA A 1 289 ? 30.474 26.524 20.225 1.00 41.72 289 ALA A CA 1
ATOM 2203 C C . ALA A 1 289 ? 28.944 26.629 20.068 1.00 41.72 289 ALA A C 1
ATOM 2205 O O . ALA A 1 289 ? 28.266 26.920 21.049 1.00 41.72 289 ALA A O 1
ATOM 2206 N N . THR A 1 290 ? 28.402 26.374 18.879 1.00 43.44 290 THR A N 1
ATOM 2207 C CA . THR A 1 290 ? 26.962 26.451 18.575 1.00 43.44 290 THR A CA 1
ATOM 2208 C C . THR A 1 290 ? 26.135 25.338 19.228 1.00 43.44 290 THR A C 1
ATOM 2210 O O . THR A 1 290 ? 24.915 25.442 19.287 1.00 43.44 290 THR A O 1
ATOM 2213 N N . SER A 1 291 ? 26.787 24.302 19.763 1.00 41.19 291 SER A N 1
ATOM 2214 C CA . SER A 1 291 ? 26.141 23.093 20.299 1.00 41.19 291 SER A CA 1
ATOM 2215 C C . SER A 1 291 ? 25.708 23.198 21.773 1.00 41.19 291 SER A C 1
ATOM 2217 O O . SER A 1 291 ? 24.982 22.334 22.254 1.00 41.19 291 SER A O 1
ATOM 2219 N N . CYS A 1 292 ? 26.137 24.242 22.499 1.00 38.19 292 CYS A N 1
ATOM 2220 C CA . CYS A 1 292 ? 25.850 24.447 23.931 1.00 38.19 292 CYS A CA 1
ATOM 2221 C C . CYS A 1 292 ? 24.972 25.694 24.171 1.00 38.19 292 CYS A C 1
ATOM 2223 O O . CYS A 1 292 ? 25.248 26.474 25.085 1.00 38.19 292 CYS A O 1
ATOM 2225 N N . ASN A 1 293 ? 23.943 25.916 23.351 1.00 36.28 293 ASN A N 1
ATOM 2226 C CA . ASN A 1 293 ? 22.931 26.927 23.655 1.00 36.28 293 ASN A CA 1
ATOM 2227 C C . ASN A 1 293 ? 21.832 26.305 24.517 1.00 36.28 293 ASN A C 1
ATOM 2229 O O . ASN A 1 293 ? 21.296 25.250 24.191 1.00 36.28 293 ASN A O 1
ATOM 2233 N N . VAL A 1 294 ? 21.523 26.970 25.626 1.00 34.56 294 VAL A N 1
ATOM 2234 C CA . VAL A 1 294 ? 20.317 26.706 26.408 1.00 34.56 294 VAL A CA 1
ATOM 2235 C C . VAL A 1 294 ? 19.207 27.508 25.739 1.00 34.56 294 VAL A C 1
ATOM 2237 O O . VAL A 1 294 ? 19.267 28.740 25.749 1.00 34.56 294 VAL A O 1
ATOM 2240 N N . GLU A 1 295 ? 18.233 26.844 25.125 1.00 31.91 295 GLU A N 1
ATOM 2241 C CA . GLU A 1 295 ? 16.982 27.518 24.774 1.00 31.91 295 GLU A CA 1
ATOM 2242 C C . GLU A 1 295 ? 16.234 27.810 26.081 1.00 31.91 295 GLU A C 1
ATOM 2244 O O . GLU A 1 295 ? 16.150 26.948 26.957 1.00 31.91 295 GLU A O 1
ATOM 2249 N N . ARG A 1 296 ? 15.819 29.067 26.265 1.00 32.03 296 ARG A N 1
ATOM 2250 C CA . ARG A 1 296 ? 14.985 29.460 27.407 1.00 32.03 296 ARG A CA 1
ATOM 2251 C C . ARG A 1 296 ? 13.553 29.016 27.195 1.00 32.03 296 ARG A C 1
ATOM 2253 O O . ARG A 1 296 ? 13.079 29.185 26.052 1.00 32.03 296 ARG A O 1
#